Protein AF-A0A8H4VUF7-F1 (afdb_monomer_lite)

Organism: NCBI:txid84607

Secondary structure (DSSP, 8-state):
-HHHHHHHHHHHHHHHHHHHHHHHHHHHHHHHHHHHHH-GGGS--TT---THHHHHHHHHHHHHHHHHHHTTSPP----------------------------------------------------------PPP---------------------PPPHHHHHHHHHHHHHHHHHHHHHHHHHTT-HHHHHHHHHHHHHHHHHIIIIIIS--TTS---GGGHHHHHHHHHHHHHHHHHHHHHHHHH--PPPPPHHHHHHHHHHHHHHHHHSSSSTTTTT-S---

Sequence (286 aa):
MLSEEKHVFARRVALGSFLLDTFFQTLALLSDAESSRSSPSAIYVAYSPHPYAPLGLFVLGLSCQILWLLKFYPVPISGEQGDEEVGSMTLLSSSSGHEQSRTEEPTSQTTEELSNADVHEVSRAPQEVPMLSIPLQEEDNDLRASTTTQPTIFEVVLPEPAQSRYLPFYMLGSVFQASWSVMWMTRHYDYCSIVLYLNLATDLYVLFGILEGSKNQRYPQASLFTHLVVKIRIAVSVLCLWKTWGAVDIVPPPSPAESILNCLVFIILSLSSGLVMDKLGLISPG

Structure (mmCIF, N/CA/C/O backbone):
data_AF-A0A8H4VUF7-F1
#
_entry.id   AF-A0A8H4VUF7-F1
#
loop_
_atom_site.group_PDB
_atom_site.id
_atom_site.type_symbol
_atom_site.label_atom_id
_atom_site.label_alt_id
_atom_site.label_comp_id
_atom_site.label_asym_id
_atom_site.label_entity_id
_atom_site.label_seq_id
_atom_site.pdbx_PDB_ins_code
_atom_site.Cartn_x
_atom_site.Cartn_y
_atom_site.Cartn_z
_atom_site.occupancy
_atom_site.B_iso_or_equiv
_atom_site.auth_seq_id
_atom_site.auth_comp_id
_atom_site.auth_asym_id
_atom_site.auth_atom_id
_atom_site.pdbx_PDB_model_num
ATOM 1 N N . MET A 1 1 ? -15.893 -11.161 27.892 1.00 61.56 1 MET A N 1
ATOM 2 C CA . MET A 1 1 ? -14.762 -12.032 27.500 1.00 61.56 1 MET A CA 1
ATOM 3 C C . MET A 1 1 ? -14.615 -12.174 25.987 1.00 61.56 1 MET A C 1
ATOM 5 O O . MET A 1 1 ? -13.597 -11.747 25.472 1.00 61.56 1 MET A O 1
ATOM 9 N N . LEU A 1 2 ? -15.628 -12.633 25.242 1.00 74.69 2 LEU A N 1
ATOM 10 C CA . LEU A 1 2 ? -15.527 -12.879 23.784 1.00 74.69 2 LEU A CA 1
ATOM 11 C C . LEU A 1 2 ? -15.130 -11.662 22.909 1.00 74.69 2 LEU A C 1
ATOM 13 O O . LEU A 1 2 ? -14.670 -11.834 21.785 1.00 74.69 2 LEU A O 1
ATOM 17 N N . SER A 1 3 ? -15.306 -10.426 23.393 1.00 81.25 3 SER A N 1
ATOM 18 C CA . SER A 1 3 ? -14.869 -9.216 22.673 1.00 81.25 3 SER A CA 1
ATOM 19 C C . SER A 1 3 ? -13.360 -8.985 22.766 1.00 81.25 3 SER A C 1
ATOM 21 O O . SER A 1 3 ? -12.746 -8.524 21.810 1.00 81.25 3 SER A O 1
ATOM 23 N N . GLU A 1 4 ? -12.747 -9.313 23.902 1.00 84.06 4 GLU A N 1
ATOM 24 C CA . GLU A 1 4 ? -11.344 -8.997 24.180 1.00 84.06 4 GLU A CA 1
ATOM 25 C C . GLU A 1 4 ? -10.400 -9.848 23.323 1.00 84.06 4 GLU A C 1
ATOM 27 O O . GLU A 1 4 ? -9.502 -9.324 22.662 1.00 84.06 4 GLU A O 1
ATOM 32 N N . GLU A 1 5 ? -10.689 -11.148 23.224 1.00 89.31 5 GLU A N 1
ATOM 33 C CA . GLU A 1 5 ? -9.944 -12.081 22.374 1.00 89.31 5 GLU A CA 1
ATOM 34 C C . GLU A 1 5 ? -9.967 -11.659 20.900 1.00 89.31 5 GLU A C 1
ATOM 36 O O . GLU A 1 5 ? -8.937 -11.699 20.222 1.00 89.31 5 GLU A O 1
ATOM 41 N N . LYS A 1 6 ? -11.118 -11.172 20.410 1.00 88.88 6 LYS A N 1
ATOM 42 C CA . LYS A 1 6 ? -11.260 -10.676 19.032 1.00 88.88 6 LYS A CA 1
ATOM 43 C C . LYS A 1 6 ? -10.349 -9.480 18.761 1.00 88.88 6 LYS A C 1
ATOM 45 O O . LYS A 1 6 ? -9.747 -9.412 17.690 1.00 88.88 6 LYS A O 1
ATOM 50 N N . HIS A 1 7 ? -10.208 -8.559 19.715 1.00 86.31 7 HIS A N 1
ATOM 51 C CA . HIS A 1 7 ? -9.327 -7.398 19.561 1.00 86.31 7 HIS A CA 1
ATOM 52 C C . HIS A 1 7 ? -7.848 -7.790 19.563 1.00 86.31 7 HIS A C 1
ATOM 54 O O . HIS A 1 7 ? -7.082 -7.296 18.733 1.00 86.31 7 HIS A O 1
ATOM 60 N N . VAL A 1 8 ? -7.438 -8.702 20.447 1.00 88.94 8 VAL A N 1
ATOM 61 C CA . VAL A 1 8 ? -6.056 -9.207 20.481 1.00 88.94 8 VAL A CA 1
ATOM 62 C C . VAL A 1 8 ? -5.715 -9.939 19.185 1.00 88.94 8 VAL A C 1
ATOM 64 O O . VAL A 1 8 ? -4.648 -9.713 18.611 1.00 88.94 8 VAL A O 1
ATOM 67 N N . PHE A 1 9 ? -6.631 -10.769 18.685 1.00 91.69 9 PHE A N 1
ATOM 68 C CA . PHE A 1 9 ? -6.465 -11.452 17.408 1.00 91.69 9 PHE A CA 1
ATOM 69 C C . PHE A 1 9 ? -6.327 -10.455 16.252 1.00 91.69 9 PHE A C 1
ATOM 71 O O . PHE A 1 9 ? -5.351 -10.516 15.508 1.00 91.69 9 PHE A O 1
ATOM 78 N N . ALA A 1 10 ? -7.236 -9.481 16.156 1.00 91.06 10 ALA A N 1
ATOM 79 C CA . ALA A 1 10 ? -7.195 -8.436 15.136 1.00 91.06 10 ALA A CA 1
ATOM 80 C C . ALA A 1 10 ? -5.844 -7.700 15.105 1.00 91.06 10 ALA A C 1
ATOM 82 O O . ALA A 1 10 ? -5.264 -7.540 14.033 1.00 91.06 10 ALA A O 1
ATOM 83 N N . ARG A 1 11 ? -5.297 -7.328 16.272 1.00 92.00 11 ARG A N 1
ATOM 84 C CA . ARG A 1 11 ? -3.975 -6.683 16.394 1.00 92.00 11 ARG A CA 1
ATOM 85 C C . ARG A 1 11 ? -2.842 -7.561 15.872 1.00 92.00 11 ARG A C 1
ATOM 87 O O . ARG A 1 11 ? -2.003 -7.087 15.110 1.00 92.00 11 ARG A O 1
ATOM 94 N N . ARG A 1 12 ? -2.820 -8.838 16.269 1.00 93.88 12 ARG A N 1
ATOM 95 C CA . ARG A 1 12 ? -1.783 -9.793 15.847 1.00 93.88 12 ARG A CA 1
ATOM 96 C C . ARG A 1 12 ? -1.799 -10.000 14.342 1.00 93.88 12 ARG A C 1
ATOM 98 O O . ARG A 1 12 ? -0.741 -10.000 13.723 1.00 93.88 12 ARG A O 1
ATOM 105 N N . VAL A 1 13 ? -2.985 -10.140 13.758 1.00 94.19 13 VAL A N 1
ATOM 106 C CA . VAL A 1 13 ? -3.105 -10.338 12.314 1.00 94.19 13 VAL A CA 1
ATOM 107 C C . VAL A 1 13 ? -2.755 -9.057 11.552 1.00 94.19 13 VAL A C 1
ATOM 109 O O . VAL A 1 13 ? -2.029 -9.144 10.569 1.00 94.19 13 VAL A O 1
ATOM 112 N N . ALA A 1 14 ? -3.169 -7.878 12.033 1.00 93.62 14 ALA A N 1
ATOM 113 C CA . ALA A 1 14 ? -2.779 -6.590 11.447 1.00 93.62 14 ALA A CA 1
ATOM 114 C C . ALA A 1 14 ? -1.254 -6.404 11.424 1.00 93.62 14 ALA A C 1
ATOM 116 O O . ALA A 1 14 ? -0.675 -6.017 10.411 1.00 93.62 14 ALA A O 1
ATOM 117 N N . LEU A 1 15 ? -0.600 -6.706 12.551 1.00 95.38 15 LEU A N 1
ATOM 118 C CA . LEU A 1 15 ? 0.851 -6.636 12.672 1.00 95.38 15 LEU A CA 1
ATOM 119 C C . LEU A 1 15 ? 1.529 -7.672 11.769 1.00 95.38 15 LEU A C 1
ATOM 121 O O . LEU A 1 15 ? 2.494 -7.350 11.085 1.00 95.38 15 LEU A O 1
ATOM 125 N N . GLY A 1 16 ? 1.008 -8.900 11.726 1.00 96.06 16 GLY A N 1
ATOM 126 C CA . GLY A 1 16 ? 1.521 -9.958 10.860 1.00 96.06 16 GLY A CA 1
ATOM 127 C C . GLY A 1 16 ? 1.448 -9.591 9.377 1.00 96.06 16 GLY A C 1
ATOM 128 O O . GLY A 1 16 ? 2.442 -9.742 8.669 1.00 96.06 16 GLY A O 1
ATOM 129 N N . SER A 1 17 ? 0.315 -9.054 8.911 1.00 95.12 17 SER A N 1
ATOM 130 C CA . SER A 1 17 ? 0.163 -8.621 7.518 1.00 95.12 17 SER A CA 1
ATOM 131 C C . SER A 1 17 ? 1.069 -7.437 7.186 1.00 95.12 17 SER A C 1
ATOM 133 O O . SER A 1 17 ? 1.665 -7.418 6.113 1.00 95.12 17 SER A O 1
ATOM 135 N N . PHE A 1 18 ? 1.229 -6.491 8.116 1.00 95.75 18 PHE A N 1
ATOM 136 C CA . PHE A 1 18 ? 2.159 -5.369 7.977 1.00 95.75 18 PHE A CA 1
ATOM 137 C C . PHE A 1 18 ? 3.615 -5.831 7.840 1.00 95.75 18 PHE A C 1
ATOM 139 O O . PHE A 1 18 ? 4.325 -5.375 6.944 1.00 95.75 18 PHE A O 1
ATOM 146 N N . LEU A 1 19 ? 4.065 -6.744 8.707 1.00 97.00 19 LEU A N 1
ATOM 147 C CA . LEU A 1 19 ? 5.432 -7.266 8.675 1.00 97.00 19 LEU A CA 1
ATOM 148 C C . LEU A 1 19 ? 5.702 -8.056 7.395 1.00 97.00 19 LEU A C 1
ATOM 150 O O . LEU A 1 19 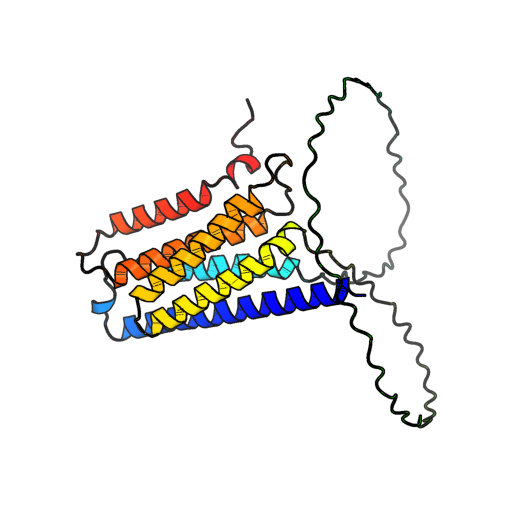? 6.750 -7.875 6.781 1.00 97.00 19 LEU A O 1
ATOM 154 N N . LEU A 1 20 ? 4.752 -8.898 6.982 1.00 96.00 20 LEU A N 1
ATOM 155 C CA . LEU A 1 20 ? 4.848 -9.680 5.752 1.00 96.00 20 LEU A CA 1
ATOM 156 C C . LEU A 1 20 ? 4.976 -8.768 4.525 1.00 96.00 20 LEU A C 1
ATOM 158 O O . LEU A 1 20 ? 5.894 -8.934 3.726 1.00 96.00 20 LEU A O 1
ATOM 162 N N . ASP A 1 21 ? 4.103 -7.771 4.417 1.00 94.38 21 ASP A N 1
ATOM 163 C CA . ASP A 1 21 ? 4.115 -6.788 3.333 1.00 94.38 21 ASP A CA 1
ATOM 164 C C . ASP A 1 21 ? 5.424 -5.983 3.302 1.00 94.38 21 ASP A C 1
ATOM 166 O O . ASP A 1 21 ? 6.114 -5.930 2.284 1.00 94.38 21 ASP A O 1
ATOM 170 N N . THR A 1 22 ? 5.830 -5.441 4.454 1.00 95.69 22 THR A N 1
ATOM 171 C CA . THR A 1 22 ? 7.078 -4.676 4.607 1.00 95.69 22 THR A CA 1
ATOM 172 C C . THR A 1 22 ? 8.295 -5.502 4.199 1.00 95.69 22 THR A C 1
ATOM 174 O O . THR A 1 22 ? 9.176 -5.003 3.496 1.00 95.69 22 THR A O 1
ATOM 177 N N . PHE A 1 23 ? 8.349 -6.767 4.618 1.00 97.62 23 PHE A N 1
ATOM 178 C CA . PHE A 1 23 ? 9.448 -7.671 4.299 1.00 97.62 23 PHE A CA 1
ATOM 179 C C . PHE A 1 23 ? 9.566 -7.898 2.789 1.00 97.62 23 PHE A C 1
ATOM 181 O O . PHE A 1 23 ? 10.633 -7.670 2.219 1.00 97.62 23 PHE A O 1
ATOM 188 N N . PHE A 1 24 ? 8.473 -8.271 2.119 1.00 97.19 24 PHE A N 1
ATOM 189 C CA . PHE A 1 24 ? 8.495 -8.535 0.679 1.00 97.19 24 PHE A CA 1
ATOM 190 C C . PHE A 1 24 ? 8.737 -7.276 -0.159 1.00 97.19 24 PHE A C 1
ATOM 192 O O . PHE A 1 24 ? 9.506 -7.335 -1.119 1.00 97.19 24 PHE A O 1
ATOM 199 N N . GLN A 1 25 ? 8.171 -6.129 0.224 1.00 94.31 25 GLN A N 1
ATOM 200 C CA . GLN A 1 25 ? 8.467 -4.860 -0.444 1.00 94.31 25 GLN A CA 1
ATOM 201 C C . GLN A 1 25 ? 9.939 -4.462 -0.287 1.00 94.31 25 GLN A C 1
ATOM 203 O O . GLN A 1 25 ? 10.563 -4.024 -1.252 1.00 94.31 25 GLN A O 1
ATOM 208 N N . THR A 1 26 ? 10.527 -4.672 0.896 1.00 96.06 26 THR A N 1
ATOM 209 C CA . THR A 1 26 ? 11.958 -4.418 1.127 1.00 96.06 26 THR A CA 1
ATOM 210 C C . THR A 1 26 ? 12.827 -5.326 0.257 1.00 96.06 26 THR A C 1
ATOM 21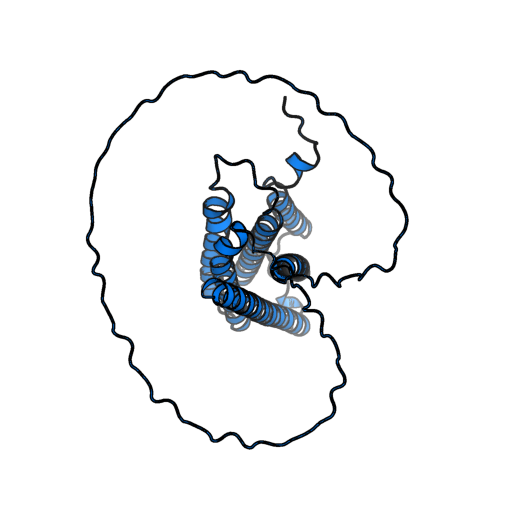2 O O . THR A 1 26 ? 13.787 -4.850 -0.348 1.00 96.06 26 THR A O 1
ATOM 215 N N . LEU A 1 27 ? 12.478 -6.613 0.139 1.00 96.19 27 LEU A N 1
ATOM 216 C CA . LEU A 1 27 ? 13.182 -7.547 -0.744 1.00 96.19 27 LEU A CA 1
ATOM 217 C C . LEU A 1 27 ? 13.087 -7.138 -2.218 1.00 96.19 27 LEU A C 1
ATOM 219 O O . LEU A 1 27 ? 14.099 -7.164 -2.916 1.00 96.19 27 LEU A O 1
ATOM 223 N N . ALA A 1 28 ? 11.910 -6.712 -2.682 1.00 93.56 28 ALA A N 1
ATOM 224 C CA . ALA A 1 28 ? 11.737 -6.231 -4.050 1.00 93.56 28 ALA A CA 1
ATOM 225 C C . ALA A 1 28 ? 12.592 -4.981 -4.327 1.00 93.56 28 ALA A C 1
ATOM 227 O O . ALA A 1 28 ? 13.278 -4.920 -5.346 1.00 93.56 28 ALA A O 1
ATOM 228 N N . LEU A 1 29 ? 12.624 -4.019 -3.396 1.00 92.69 29 LEU A N 1
ATOM 229 C CA . LEU A 1 29 ? 13.467 -2.822 -3.505 1.00 92.69 29 LEU A CA 1
ATOM 230 C C . LEU A 1 29 ? 14.966 -3.160 -3.505 1.00 92.69 29 LEU A C 1
ATOM 232 O O . LEU A 1 29 ? 15.735 -2.557 -4.254 1.00 92.69 29 LEU A O 1
ATOM 236 N N . LEU A 1 30 ? 15.389 -4.127 -2.688 1.00 94.19 30 LEU A N 1
ATOM 237 C CA . LEU A 1 30 ? 16.783 -4.566 -2.644 1.00 94.19 30 LEU A CA 1
ATOM 238 C C . LEU A 1 30 ? 17.186 -5.285 -3.940 1.00 94.19 30 LEU A C 1
ATOM 240 O O . LEU A 1 30 ? 18.246 -4.997 -4.494 1.00 94.19 30 LEU A O 1
ATOM 244 N N . SER A 1 31 ? 16.315 -6.150 -4.465 1.00 92.75 31 SER A N 1
ATOM 245 C CA . SER A 1 31 ? 16.517 -6.841 -5.744 1.00 92.75 31 SER A CA 1
ATOM 246 C C . SER A 1 31 ? 16.645 -5.860 -6.918 1.00 92.75 31 SER A C 1
ATOM 248 O O . SER A 1 31 ? 17.504 -6.029 -7.791 1.00 92.75 31 SER A O 1
ATOM 250 N N . ASP A 1 32 ? 15.857 -4.782 -6.910 1.00 90.19 32 ASP A N 1
ATOM 251 C CA . ASP A 1 32 ? 15.964 -3.698 -7.891 1.00 90.19 32 ASP A CA 1
ATOM 252 C C . ASP A 1 32 ? 17.301 -2.947 -7.783 1.00 90.19 32 ASP A C 1
ATOM 254 O O . ASP A 1 32 ? 17.927 -2.625 -8.801 1.00 90.19 32 ASP A O 1
ATOM 258 N N . ALA A 1 33 ? 17.773 -2.688 -6.560 1.00 89.75 33 ALA A N 1
ATOM 259 C CA . ALA A 1 33 ? 19.056 -2.030 -6.318 1.00 89.75 33 ALA A CA 1
ATOM 260 C C . ALA A 1 33 ? 20.245 -2.889 -6.788 1.00 89.75 33 ALA A C 1
ATOM 262 O O . ALA A 1 33 ? 21.183 -2.374 -7.403 1.00 89.75 33 ALA A O 1
ATOM 263 N N . GLU A 1 34 ? 20.197 -4.202 -6.557 1.00 90.44 34 GLU A N 1
ATOM 264 C CA . GLU A 1 34 ? 21.211 -5.146 -7.042 1.00 90.44 34 GLU A CA 1
ATOM 265 C C . GLU A 1 34 ? 21.219 -5.241 -8.570 1.00 90.44 34 GLU A C 1
ATOM 267 O O . GLU A 1 34 ? 22.279 -5.141 -9.199 1.00 90.44 34 GLU A O 1
ATOM 272 N N . SER A 1 35 ? 20.035 -5.351 -9.178 1.00 86.44 35 SER A N 1
ATOM 273 C CA . SER A 1 35 ? 19.881 -5.385 -10.636 1.00 86.44 35 SER A CA 1
ATOM 274 C C . SER A 1 35 ? 20.478 -4.132 -11.277 1.00 86.44 35 SER A C 1
ATOM 276 O O . SER A 1 35 ? 21.260 -4.230 -12.227 1.00 86.44 35 SER A O 1
ATOM 278 N N . SER A 1 36 ? 20.218 -2.969 -10.676 1.00 83.06 36 SER A N 1
ATOM 279 C CA . SER A 1 36 ? 20.756 -1.676 -11.106 1.00 83.06 36 SER A CA 1
ATOM 280 C C . SER A 1 36 ? 22.288 -1.616 -11.058 1.00 83.06 36 SER A C 1
ATOM 282 O O . SER A 1 36 ? 22.931 -1.035 -11.932 1.00 83.06 36 SER A O 1
ATOM 284 N N . ARG A 1 37 ? 22.908 -2.253 -10.061 1.00 85.69 37 ARG A N 1
ATOM 285 C CA . ARG A 1 37 ? 24.371 -2.296 -9.939 1.00 85.69 37 ARG A CA 1
ATOM 286 C C . ARG A 1 37 ? 25.021 -3.180 -11.005 1.00 85.69 37 ARG A C 1
ATOM 288 O O . ARG A 1 37 ? 26.127 -2.881 -11.446 1.00 85.69 37 ARG A O 1
ATOM 295 N N . SER A 1 38 ? 24.353 -4.265 -11.392 1.00 88.00 38 SER A N 1
ATOM 296 C CA . SER A 1 38 ? 24.884 -5.249 -12.345 1.00 88.00 38 SER A CA 1
ATOM 297 C C . SER A 1 38 ? 24.773 -4.818 -13.812 1.00 88.00 38 SER A C 1
ATOM 299 O O . SER A 1 38 ? 25.630 -5.173 -14.620 1.00 88.00 38 SER A O 1
ATOM 301 N N . SER A 1 39 ? 23.749 -4.037 -14.167 1.00 79.25 39 SER A N 1
ATOM 302 C CA . SER A 1 39 ? 23.532 -3.571 -15.537 1.00 79.25 39 SER A CA 1
ATOM 303 C C . SER A 1 39 ? 22.965 -2.148 -15.544 1.00 79.25 39 SER A C 1
ATOM 305 O O . SER A 1 39 ? 21.747 -1.962 -15.534 1.00 79.25 39 SER A O 1
ATOM 307 N N . PRO A 1 40 ? 23.832 -1.120 -15.611 1.00 70.06 40 PRO A N 1
ATOM 308 C CA . PRO A 1 40 ? 23.397 0.277 -15.644 1.00 70.06 40 PRO A CA 1
ATOM 309 C C . PRO A 1 40 ? 22.482 0.603 -16.835 1.00 70.06 40 PRO A C 1
ATOM 311 O O . PRO A 1 40 ? 21.657 1.510 -16.757 1.00 70.06 40 PRO A O 1
ATOM 314 N N . SER A 1 41 ? 22.599 -0.152 -17.933 1.00 65.44 41 SER A N 1
ATOM 315 C CA . SER A 1 41 ? 21.774 0.004 -19.134 1.00 65.44 41 SER A CA 1
ATOM 316 C C . SER A 1 41 ? 20.390 -0.641 -19.029 1.00 65.44 41 SER A C 1
ATOM 318 O O . SER A 1 41 ? 19.525 -0.315 -19.831 1.00 65.44 41 SER A O 1
ATOM 320 N N . ALA A 1 42 ? 20.156 -1.536 -18.062 1.00 61.28 42 ALA A N 1
ATOM 321 C CA . ALA A 1 42 ? 18.853 -2.179 -17.858 1.00 61.28 42 ALA A CA 1
ATOM 322 C C . ALA A 1 42 ? 17.858 -1.299 -17.075 1.00 61.28 42 ALA A C 1
ATOM 324 O O . ALA A 1 42 ? 16.689 -1.650 -16.951 1.00 61.28 42 ALA A O 1
ATOM 325 N N . ILE A 1 43 ? 18.317 -0.164 -16.536 1.00 54.62 43 ILE A N 1
ATOM 326 C CA . ILE A 1 43 ? 17.544 0.685 -15.615 1.00 54.62 43 ILE A CA 1
ATOM 327 C C . ILE A 1 43 ? 16.616 1.657 -16.353 1.00 54.62 43 ILE A C 1
ATOM 329 O O . ILE A 1 43 ? 15.598 2.069 -15.806 1.00 54.62 43 ILE A O 1
ATOM 333 N N . TYR A 1 44 ? 16.923 2.018 -17.598 1.00 54.03 44 TYR A N 1
ATOM 334 C CA . TYR A 1 44 ? 16.129 2.999 -18.336 1.00 54.03 44 TYR A CA 1
ATOM 335 C C . TYR A 1 44 ? 15.080 2.317 -19.199 1.00 54.03 44 TYR A C 1
ATOM 337 O O . TYR A 1 44 ? 15.157 2.343 -20.427 1.00 54.03 44 TYR A O 1
ATOM 345 N N . VAL A 1 45 ? 14.080 1.724 -18.544 1.00 59.62 45 VAL A N 1
ATOM 346 C CA . VAL A 1 45 ? 12.821 1.478 -19.237 1.00 59.62 45 VAL A CA 1
ATOM 347 C C . VAL A 1 45 ? 11.997 2.741 -19.178 1.00 59.62 45 VAL A C 1
ATOM 349 O O . VAL A 1 45 ? 11.793 3.337 -18.117 1.00 59.62 45 VAL A O 1
ATOM 352 N N . ALA A 1 46 ? 11.582 3.146 -20.363 1.00 58.34 46 ALA A N 1
ATOM 353 C CA . ALA A 1 46 ? 11.043 4.437 -20.681 1.00 58.34 46 ALA A CA 1
ATOM 354 C C . ALA A 1 46 ? 10.113 5.019 -19.624 1.00 58.34 46 ALA A C 1
ATOM 356 O O . ALA A 1 46 ? 10.397 6.034 -18.999 1.00 58.34 46 ALA A O 1
ATOM 357 N N . TYR A 1 47 ? 9.028 4.330 -19.341 1.00 65.38 47 TYR A N 1
ATOM 358 C CA . TYR A 1 47 ? 7.980 4.891 -18.509 1.00 65.38 47 TYR A CA 1
ATOM 359 C C . TYR A 1 47 ? 8.137 4.552 -17.028 1.00 65.38 47 TYR A C 1
ATOM 361 O O . TYR A 1 47 ? 7.192 4.732 -16.272 1.00 65.38 47 TYR A O 1
ATOM 369 N N . SER A 1 48 ? 9.297 4.064 -16.576 1.00 69.38 48 SER A N 1
ATOM 370 C CA . SER A 1 48 ? 9.451 3.757 -15.156 1.00 69.38 48 SER A CA 1
ATOM 371 C C . SER A 1 48 ? 9.467 5.046 -14.314 1.00 69.38 48 SER A C 1
ATOM 373 O O . SER A 1 48 ? 10.091 6.042 -14.698 1.00 69.38 48 SER A O 1
ATOM 375 N N . PRO A 1 49 ? 8.758 5.072 -13.170 1.00 74.62 49 PRO A N 1
ATOM 376 C CA . PRO A 1 49 ? 8.847 6.197 -12.251 1.00 74.62 49 PRO A CA 1
ATOM 377 C C . PRO A 1 49 ? 10.298 6.380 -11.799 1.00 74.62 49 PRO A C 1
ATOM 379 O O . PRO A 1 49 ? 11.066 5.417 -11.768 1.00 74.62 49 PRO A O 1
ATOM 382 N N . HIS A 1 50 ? 10.661 7.608 -11.412 1.00 81.62 50 HIS A N 1
ATOM 383 C CA . HIS A 1 50 ? 12.001 7.915 -10.904 1.00 81.62 50 HIS A CA 1
ATOM 384 C C . HIS A 1 50 ? 12.460 6.833 -9.905 1.00 81.62 50 HIS A C 1
ATOM 386 O O . HIS A 1 50 ? 11.662 6.463 -9.040 1.00 81.62 50 HIS A O 1
ATOM 392 N N . PRO A 1 51 ? 13.714 6.341 -9.948 1.00 80.31 51 PRO A N 1
ATOM 393 C CA . PRO A 1 51 ? 14.145 5.186 -9.146 1.00 80.31 51 PRO A CA 1
ATOM 394 C C . PRO A 1 51 ? 13.916 5.355 -7.635 1.00 80.31 51 PRO A C 1
ATOM 396 O O . PRO A 1 51 ? 13.699 4.381 -6.921 1.00 80.31 51 PRO A O 1
ATOM 399 N N . TYR A 1 52 ? 13.909 6.597 -7.145 1.00 85.81 52 TYR A N 1
ATOM 400 C CA . TYR A 1 52 ? 13.629 6.916 -5.739 1.00 85.81 52 TYR A CA 1
ATOM 401 C C . TYR A 1 52 ? 12.146 7.130 -5.403 1.00 85.81 52 TYR A C 1
ATOM 403 O O . TYR A 1 52 ? 11.809 7.181 -4.224 1.00 85.81 52 TYR A O 1
ATOM 411 N N . ALA A 1 53 ? 11.252 7.260 -6.386 1.00 86.88 53 ALA A N 1
ATOM 412 C CA . ALA A 1 53 ? 9.829 7.472 -6.125 1.00 86.88 53 ALA A CA 1
ATOM 413 C C . ALA A 1 53 ? 9.181 6.273 -5.400 1.00 86.88 53 ALA A C 1
ATOM 415 O O . ALA A 1 53 ? 8.519 6.512 -4.387 1.00 86.88 53 ALA A O 1
ATOM 416 N N . PRO A 1 54 ? 9.419 5.002 -5.802 1.00 88.12 54 PRO A N 1
ATOM 417 C CA . PRO A 1 54 ? 8.928 3.848 -5.047 1.00 88.12 54 PRO A CA 1
ATOM 418 C C . PRO A 1 54 ? 9.462 3.808 -3.615 1.00 88.12 54 PRO A C 1
ATOM 420 O O . PRO A 1 54 ? 8.699 3.562 -2.688 1.00 88.12 54 PRO A O 1
ATOM 423 N N . LEU A 1 55 ? 10.748 4.120 -3.419 1.00 90.44 55 LEU A N 1
ATOM 424 C CA . LEU A 1 55 ? 11.361 4.161 -2.091 1.00 90.44 55 LEU A CA 1
ATOM 425 C C . LEU A 1 55 ? 10.734 5.249 -1.206 1.00 90.44 55 LEU A C 1
ATOM 427 O O . LEU A 1 55 ? 10.406 4.993 -0.050 1.00 90.44 55 LEU A O 1
ATOM 431 N N . GLY A 1 56 ? 10.540 6.455 -1.743 1.00 90.00 56 GLY A N 1
ATOM 432 C CA . GLY A 1 56 ? 9.932 7.564 -1.010 1.00 90.00 56 GLY A CA 1
ATOM 433 C C . GLY A 1 56 ? 8.491 7.267 -0.596 1.00 90.00 56 GLY A C 1
ATOM 434 O O . GLY A 1 56 ? 8.132 7.457 0.567 1.00 90.00 56 GLY A O 1
ATOM 435 N N . LEU A 1 57 ? 7.678 6.742 -1.519 1.00 88.75 57 LEU A N 1
ATOM 436 C CA . LEU A 1 57 ? 6.301 6.347 -1.217 1.00 88.75 57 LEU A CA 1
ATOM 437 C C . LEU A 1 57 ? 6.232 5.150 -0.264 1.00 88.75 57 LEU A C 1
ATOM 439 O O . LEU A 1 57 ? 5.355 5.131 0.596 1.00 88.75 57 LEU A O 1
ATOM 443 N N . PHE A 1 58 ? 7.173 4.207 -0.348 1.00 91.31 58 PHE A N 1
ATOM 444 C CA . PHE A 1 58 ? 7.300 3.114 0.613 1.00 91.31 58 PHE A CA 1
ATOM 445 C C . PHE A 1 58 ? 7.565 3.634 2.030 1.00 91.31 58 PHE A C 1
ATOM 447 O O . PHE A 1 58 ? 6.829 3.286 2.947 1.00 91.31 58 PHE A O 1
ATOM 454 N N . VAL A 1 59 ? 8.549 4.520 2.221 1.00 94.19 59 VAL A N 1
ATOM 455 C CA . VAL A 1 59 ? 8.878 5.081 3.547 1.00 94.19 59 VAL A CA 1
ATOM 456 C C . VAL A 1 59 ? 7.724 5.916 4.109 1.00 94.19 59 VAL A C 1
ATOM 458 O O . VAL A 1 59 ? 7.391 5.805 5.294 1.00 94.19 59 VAL A O 1
ATOM 461 N N . LEU A 1 60 ? 7.085 6.732 3.266 1.00 91.88 60 LEU A N 1
ATOM 462 C CA . LEU A 1 60 ? 5.921 7.527 3.659 1.00 91.88 60 LEU A CA 1
ATOM 463 C C . LEU A 1 60 ? 4.740 6.625 4.042 1.00 91.88 60 LEU A C 1
ATOM 465 O O . LEU A 1 60 ? 4.134 6.811 5.097 1.00 91.88 60 LEU A O 1
ATOM 469 N N . GLY A 1 61 ? 4.451 5.617 3.217 1.00 91.38 61 GLY A N 1
ATOM 470 C CA . GLY A 1 61 ? 3.410 4.625 3.465 1.00 91.38 61 GLY A CA 1
ATOM 471 C C . GLY A 1 61 ? 3.655 3.842 4.746 1.00 91.38 61 GLY A C 1
ATOM 472 O O . GLY A 1 61 ? 2.753 3.759 5.576 1.00 91.38 61 GLY A O 1
ATOM 473 N N . LEU A 1 62 ? 4.879 3.358 4.956 1.00 93.94 62 LEU A N 1
ATOM 474 C CA . LEU A 1 62 ? 5.301 2.664 6.170 1.00 93.94 62 LEU A CA 1
ATOM 475 C C . LEU A 1 62 ? 5.075 3.536 7.410 1.00 93.94 62 LEU A C 1
ATOM 477 O O . LEU A 1 62 ? 4.475 3.085 8.381 1.00 93.94 62 LEU A O 1
ATOM 481 N N . SER A 1 63 ? 5.485 4.805 7.362 1.00 95.00 63 SER A N 1
ATOM 482 C CA . SER A 1 63 ? 5.310 5.743 8.478 1.00 95.00 63 SER A CA 1
ATOM 483 C C . SER A 1 63 ? 3.830 5.958 8.807 1.00 95.00 63 SER A C 1
ATOM 485 O O . SER A 1 63 ? 3.428 5.854 9.966 1.00 95.00 63 SER A O 1
ATOM 487 N N . CYS A 1 64 ? 2.988 6.189 7.795 1.00 93.12 64 CYS A N 1
ATOM 488 C CA . CYS A 1 64 ? 1.546 6.342 7.990 1.00 93.12 64 CYS A CA 1
ATOM 489 C C . CYS A 1 64 ? 0.883 5.057 8.504 1.00 93.12 64 CYS A C 1
ATOM 491 O O . CYS A 1 64 ? 0.006 5.131 9.364 1.00 93.12 64 CYS A O 1
ATOM 493 N N . GLN A 1 65 ? 1.304 3.889 8.018 1.00 94.44 65 GLN A N 1
ATOM 494 C CA . GLN A 1 65 ? 0.803 2.595 8.478 1.00 94.44 65 GLN A CA 1
ATOM 495 C C . GLN A 1 65 ? 1.207 2.308 9.926 1.00 94.44 65 GLN A C 1
ATOM 497 O O . GLN A 1 65 ? 0.360 1.872 10.699 1.00 94.44 65 GLN A O 1
ATOM 502 N N . ILE A 1 66 ? 2.447 2.611 10.323 1.00 94.81 66 ILE A N 1
ATOM 503 C CA . ILE A 1 66 ? 2.902 2.494 11.715 1.00 94.81 66 ILE A CA 1
ATOM 504 C C . ILE A 1 66 ? 2.069 3.408 12.613 1.00 94.81 66 ILE A C 1
ATOM 506 O O . ILE A 1 66 ? 1.520 2.939 13.604 1.00 94.81 66 ILE A O 1
ATOM 510 N N . LEU A 1 67 ? 1.901 4.685 12.253 1.00 93.19 67 LEU A N 1
ATOM 511 C CA . LEU A 1 67 ? 1.076 5.625 13.025 1.00 93.19 67 LEU A CA 1
ATOM 512 C C . LEU A 1 67 ? -0.382 5.156 13.140 1.00 93.19 67 LEU A C 1
ATOM 514 O O . LEU A 1 67 ? -1.005 5.291 14.193 1.00 93.19 67 LEU A O 1
ATOM 518 N N . TRP A 1 68 ? -0.925 4.569 12.073 1.00 93.69 68 TRP A N 1
ATOM 519 C CA . TRP A 1 68 ? -2.266 3.995 12.074 1.00 93.69 68 TRP A CA 1
ATOM 520 C C . TRP A 1 68 ? -2.368 2.727 12.938 1.00 93.69 68 TRP A C 1
ATOM 522 O O . TRP A 1 68 ? -3.352 2.570 13.659 1.00 93.69 68 TRP A O 1
ATOM 532 N N . LEU A 1 69 ? -1.353 1.856 12.926 1.00 92.38 69 LEU A N 1
ATOM 533 C CA . LEU A 1 69 ? -1.285 0.647 13.754 1.00 92.38 69 LEU A CA 1
ATOM 534 C C . LEU A 1 69 ? -1.070 0.965 15.234 1.00 92.38 69 LEU A C 1
ATOM 536 O O . LEU A 1 69 ? -1.6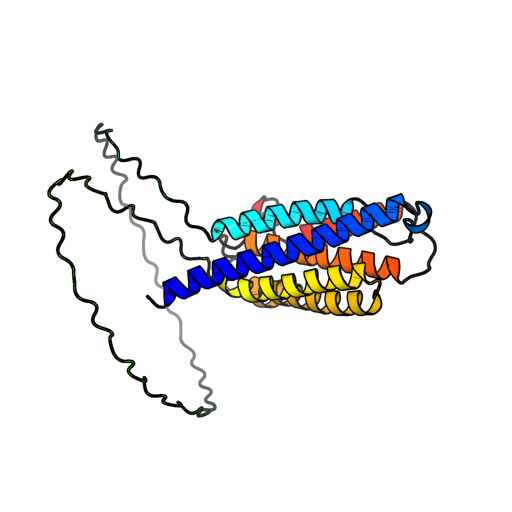58 0.302 16.083 1.00 92.38 69 LEU A O 1
ATOM 540 N N . LEU A 1 70 ? -0.276 1.989 15.558 1.00 91.19 70 LEU A N 1
ATOM 541 C CA . LEU A 1 70 ? -0.038 2.422 16.937 1.00 91.19 70 LEU A CA 1
ATOM 542 C C . LEU A 1 70 ? -1.341 2.815 17.639 1.00 91.19 70 LEU A C 1
ATOM 544 O O . LEU A 1 70 ? -1.496 2.523 18.820 1.00 91.19 70 LEU A O 1
ATOM 548 N N . LYS A 1 71 ? -2.326 3.354 16.908 1.00 86.94 71 LYS A N 1
ATOM 549 C CA . LYS A 1 71 ? -3.669 3.622 17.449 1.00 86.94 71 LYS A CA 1
ATOM 550 C C . LYS A 1 71 ? -4.414 2.377 17.943 1.00 86.94 71 LYS A C 1
ATOM 552 O O . LYS A 1 71 ? -5.349 2.521 18.723 1.00 86.94 71 LYS A O 1
ATOM 557 N N . PHE A 1 72 ? -4.037 1.169 17.518 1.00 84.06 72 PHE A N 1
ATOM 558 C CA . PHE A 1 72 ? -4.647 -0.053 18.046 1.00 84.06 72 PHE A CA 1
ATOM 559 C C . PHE A 1 72 ? -4.138 -0.423 19.436 1.00 84.06 72 PHE A C 1
ATOM 561 O O . PHE A 1 72 ? -4.802 -1.214 20.109 1.00 84.06 72 PHE A O 1
ATOM 568 N N . TYR A 1 73 ? -2.979 0.085 19.855 1.00 86.06 73 TYR A N 1
ATOM 569 C CA . TYR A 1 73 ? -2.363 -0.277 21.123 1.00 86.06 73 TYR A CA 1
ATOM 570 C C . TYR A 1 73 ? -2.733 0.764 22.186 1.00 86.06 73 TYR A C 1
ATOM 572 O O . TYR A 1 73 ? -2.480 1.951 21.979 1.00 86.06 73 TYR A O 1
ATOM 580 N N . PRO A 1 74 ? -3.352 0.353 23.308 1.00 75.44 74 PRO A N 1
ATOM 581 C CA . PRO A 1 74 ? -3.632 1.274 24.398 1.00 75.44 74 PRO A CA 1
ATOM 582 C C . PRO A 1 74 ? -2.300 1.782 24.952 1.00 75.44 74 PRO A C 1
ATOM 584 O O . PRO A 1 74 ? -1.394 0.992 25.227 1.00 75.44 74 PRO A O 1
ATOM 587 N N . VAL A 1 75 ? -2.177 3.099 25.091 1.00 77.94 75 VAL A N 1
ATOM 588 C CA . VAL A 1 75 ? -1.044 3.694 25.798 1.00 77.94 75 VAL A CA 1
ATOM 589 C C . VAL A 1 75 ? -1.295 3.452 27.285 1.00 77.94 75 VAL A C 1
ATOM 591 O O . VAL A 1 75 ? -2.363 3.833 27.766 1.00 77.94 75 VAL A O 1
ATOM 594 N N . PRO A 1 76 ? -0.377 2.801 28.022 1.00 74.06 76 PRO A N 1
ATOM 595 C CA . PRO A 1 76 ? -0.503 2.725 29.466 1.00 74.06 76 PRO A CA 1
ATOM 596 C C . PRO A 1 76 ? -0.490 4.155 29.996 1.00 74.06 76 PRO A C 1
ATOM 598 O O . PRO A 1 76 ? 0.505 4.865 29.851 1.00 74.06 76 PRO A O 1
ATOM 601 N N . ILE A 1 77 ? -1.608 4.594 30.571 1.00 74.94 77 ILE A N 1
ATOM 602 C CA . ILE A 1 77 ? -1.619 5.805 31.379 1.00 74.94 77 ILE A CA 1
ATOM 603 C C . ILE A 1 77 ? -0.799 5.425 32.603 1.00 74.94 77 ILE A C 1
ATOM 605 O O . ILE A 1 77 ? -1.283 4.718 33.486 1.00 74.94 77 ILE A O 1
ATOM 609 N N . SER A 1 78 ? 0.484 5.790 32.601 1.00 76.19 78 SER A N 1
ATOM 610 C CA . SER A 1 78 ? 1.283 5.758 33.816 1.00 76.19 78 SER A CA 1
ATOM 611 C C . SER A 1 78 ? 0.497 6.579 34.818 1.00 76.19 78 SER A C 1
ATOM 613 O O . SER A 1 78 ? 0.337 7.781 34.623 1.00 76.19 78 SER A O 1
ATOM 615 N N . GLY A 1 79 ? -0.083 5.915 35.814 1.00 64.88 79 GLY A N 1
ATOM 616 C CA . GLY A 1 79 ? -0.712 6.606 36.918 1.00 64.88 79 GLY A CA 1
ATOM 617 C C . GLY A 1 79 ? 0.368 7.453 37.563 1.00 64.88 79 GLY A C 1
ATOM 618 O O . GLY A 1 79 ? 1.158 6.938 38.350 1.00 64.88 79 GLY A O 1
ATOM 619 N N . GLU A 1 80 ? 0.438 8.732 37.196 1.00 62.88 80 GLU A N 1
ATOM 620 C CA . GLU A 1 80 ? 0.977 9.762 38.066 1.00 62.88 80 GLU A CA 1
ATOM 621 C C . GLU A 1 80 ? 0.057 9.759 39.279 1.00 62.88 80 GLU A C 1
ATOM 623 O O . GLU A 1 80 ? -0.989 10.402 39.342 1.00 62.88 80 GLU A O 1
ATOM 628 N N . GLN A 1 81 ? 0.411 8.868 40.195 1.00 55.56 81 GLN A N 1
ATOM 629 C CA . GLN A 1 81 ? -0.089 8.806 41.539 1.00 55.56 81 GLN A CA 1
ATOM 630 C C . GLN A 1 81 ? 0.336 10.123 42.172 1.00 55.56 81 GLN A C 1
ATOM 632 O O . GLN A 1 81 ? 1.495 10.312 42.532 1.00 55.56 81 GLN A O 1
ATOM 637 N N . GLY A 1 82 ? -0.596 11.072 42.153 1.00 59.16 82 GLY A N 1
ATOM 638 C CA . GLY A 1 82 ? -0.398 12.387 42.716 1.00 59.16 82 GLY A CA 1
ATOM 639 C C . GLY A 1 82 ? -0.109 12.283 44.204 1.00 59.16 82 GLY A C 1
ATOM 640 O O . GLY A 1 82 ? -0.948 11.802 44.959 1.00 59.16 82 GLY A O 1
ATOM 641 N N . ASP A 1 83 ? 1.037 12.827 44.586 1.00 57.59 83 ASP A N 1
ATOM 642 C CA . ASP A 1 83 ? 1.226 13.489 45.869 1.00 57.59 83 ASP A CA 1
ATOM 643 C C . ASP A 1 83 ? 1.329 15.005 45.601 1.00 57.59 83 ASP A C 1
ATOM 645 O O . ASP A 1 83 ? 2.326 15.640 45.919 1.00 57.59 83 ASP A O 1
ATOM 649 N N . GLU A 1 84 ? 0.316 15.608 44.970 1.00 57.88 84 GLU A N 1
ATOM 650 C CA . GLU A 1 84 ? 0.117 17.065 45.034 1.00 57.88 84 GLU A CA 1
ATOM 651 C C . GLU A 1 84 ? -1.301 17.373 45.512 1.00 57.88 84 GLU A C 1
ATOM 653 O O . GLU A 1 84 ? -2.223 17.739 44.783 1.00 57.88 84 GLU A O 1
ATOM 658 N N . GLU A 1 85 ? -1.449 17.208 46.820 1.00 59.94 85 GLU A N 1
ATOM 659 C CA . GLU A 1 85 ? -2.445 17.867 47.645 1.00 59.94 85 GLU A CA 1
ATOM 660 C C . GLU A 1 85 ? -2.161 19.385 47.662 1.00 59.94 85 GLU A C 1
ATOM 662 O O . GLU A 1 85 ? -1.542 19.894 48.589 1.00 59.94 85 GLU A O 1
ATOM 667 N N . VAL A 1 86 ? -2.588 20.150 46.648 1.00 51.69 86 VAL A N 1
ATOM 668 C CA . VAL A 1 86 ? -2.650 21.622 46.762 1.00 51.69 86 VAL A CA 1
ATOM 669 C C . VAL A 1 86 ? -3.933 22.173 46.142 1.00 51.69 86 VAL A C 1
ATOM 671 O O . VAL A 1 86 ? -4.019 22.489 44.962 1.00 51.69 86 VAL A O 1
ATOM 674 N N . GLY A 1 87 ? -4.926 22.360 47.011 1.00 53.88 87 GLY A N 1
ATOM 675 C CA . GLY A 1 87 ? -5.648 23.631 47.082 1.00 53.88 87 GLY A CA 1
ATOM 676 C C . GLY A 1 87 ? -6.578 23.991 45.923 1.00 53.88 87 GLY A C 1
ATOM 677 O O . GLY A 1 87 ? -6.265 24.839 45.100 1.00 53.88 87 GLY A O 1
ATOM 678 N N . SER A 1 88 ? -7.796 23.454 45.978 1.00 51.31 88 SER A N 1
ATOM 679 C CA . SER A 1 88 ? -9.047 24.226 45.903 1.00 51.31 88 SER A CA 1
ATOM 680 C C . SER A 1 88 ? -8.969 25.634 45.273 1.00 51.31 88 SER A C 1
ATOM 682 O O . SER A 1 88 ? -8.741 26.616 45.977 1.00 51.31 88 SER A O 1
ATOM 684 N N . MET A 1 89 ? -9.372 25.763 44.007 1.00 41.66 89 MET A N 1
ATOM 685 C CA . MET A 1 89 ? -10.203 26.899 43.589 1.00 41.66 89 MET A CA 1
ATOM 686 C C . MET A 1 89 ? -11.334 26.436 42.676 1.00 41.66 89 MET A C 1
ATOM 688 O O . MET A 1 89 ? -11.224 26.342 41.457 1.00 41.66 89 MET A O 1
ATOM 692 N N . THR A 1 90 ? -12.459 26.185 43.331 1.00 48.34 90 THR A N 1
ATOM 693 C CA . THR A 1 90 ? -13.811 26.203 42.790 1.00 48.34 90 THR A CA 1
ATOM 694 C C . THR A 1 90 ? -14.044 27.491 41.992 1.00 48.34 90 THR A C 1
ATOM 696 O O . THR A 1 90 ? -14.259 28.550 42.579 1.00 48.34 90 THR A O 1
ATOM 699 N N . LEU A 1 91 ? -14.050 27.414 40.659 1.00 43.91 91 LEU A N 1
ATOM 700 C CA . LEU A 1 91 ? -14.666 28.438 39.815 1.00 43.91 91 LEU A CA 1
ATOM 701 C C . LEU A 1 91 ? -16.001 27.916 39.289 1.00 43.91 91 LEU A C 1
ATOM 703 O O . LEU A 1 91 ? -16.084 27.139 38.340 1.00 43.91 91 LEU A O 1
ATOM 707 N N . LEU A 1 92 ? -17.052 28.370 39.968 1.00 53.47 92 LEU A N 1
ATOM 708 C CA . LEU A 1 92 ? -18.441 28.335 39.535 1.00 53.47 92 LEU A CA 1
ATOM 709 C C . LEU A 1 92 ? -18.547 28.982 38.145 1.00 53.47 92 LEU A C 1
ATOM 711 O O . LEU A 1 92 ? -18.441 30.202 38.034 1.00 53.47 92 LEU A O 1
ATOM 715 N N . SER A 1 93 ? -18.788 28.194 37.093 1.00 45.78 93 SER A N 1
ATOM 716 C CA . SER A 1 93 ? -19.346 28.737 35.851 1.00 45.78 93 SER A CA 1
ATOM 717 C C . SER A 1 93 ? -20.842 28.451 35.800 1.00 45.78 93 SER A C 1
ATOM 719 O O . SER A 1 93 ? -21.319 27.320 35.846 1.00 45.78 93 SER A O 1
ATOM 721 N N . SER A 1 94 ? -21.555 29.567 35.829 1.00 46.69 94 SER A N 1
ATOM 722 C CA . SER A 1 94 ? -22.991 29.745 35.894 1.00 46.69 94 SER A CA 1
ATOM 723 C C . SER A 1 94 ? -23.758 28.995 34.810 1.00 46.69 94 SER A C 1
ATOM 725 O O . SER A 1 94 ? -23.468 29.088 33.621 1.00 46.69 94 SER A O 1
ATOM 727 N N . SER A 1 95 ? -24.827 28.359 35.278 1.00 52.66 95 SER A N 1
ATOM 728 C CA . SER A 1 95 ? -26.022 27.970 34.538 1.00 52.66 95 SER A CA 1
ATOM 729 C C . SER A 1 95 ? -26.692 29.173 33.851 1.00 52.66 95 SER A C 1
ATOM 731 O O . SER A 1 95 ? -26.809 30.240 34.454 1.00 52.66 95 SER A O 1
ATOM 733 N N . SER A 1 96 ? -27.120 28.982 32.600 1.00 46.06 96 SER A N 1
ATOM 734 C CA . SER A 1 96 ? -28.097 29.775 31.827 1.00 46.06 96 SER A CA 1
ATOM 735 C C . SER A 1 96 ? -28.226 29.065 30.466 1.00 46.06 96 SER A C 1
ATOM 737 O O . SER A 1 96 ? -27.298 29.112 29.672 1.00 46.06 96 SER A O 1
ATOM 739 N N . GLY A 1 97 ? -29.238 28.258 30.149 1.00 47.19 97 GLY A N 1
ATOM 740 C CA . GLY A 1 97 ? -30.662 28.554 30.242 1.00 47.19 97 GLY A CA 1
ATOM 741 C C . GLY A 1 97 ? -31.144 29.166 28.922 1.00 47.19 97 GLY A C 1
ATOM 742 O O . GLY A 1 97 ? -31.298 30.378 28.866 1.00 47.19 97 GLY A O 1
ATOM 743 N N . HIS A 1 98 ? -31.374 28.365 27.868 1.00 43.00 98 HIS A N 1
ATOM 744 C CA . HIS A 1 98 ? -32.203 28.815 26.738 1.00 43.00 98 HIS A CA 1
ATOM 745 C C . HIS A 1 98 ? -32.891 27.676 25.958 1.00 43.00 98 HIS A C 1
ATOM 747 O O . HIS A 1 98 ? -32.270 26.914 25.223 1.00 43.00 98 HIS A O 1
ATOM 753 N N . GLU A 1 99 ? -34.195 27.568 26.232 1.00 44.44 99 GLU A N 1
ATOM 754 C CA . GLU A 1 99 ? -35.336 27.393 25.316 1.00 44.44 99 GLU A CA 1
ATOM 755 C C . GLU A 1 99 ? -35.224 26.459 24.097 1.00 44.44 99 GLU A C 1
ATOM 757 O O . GLU A 1 99 ? -34.942 26.833 22.964 1.00 44.44 99 GLU A O 1
ATOM 762 N N . GLN A 1 100 ? -35.598 25.210 24.366 1.00 48.31 100 GLN A N 1
ATOM 763 C CA . GLN A 1 100 ? -36.723 24.484 23.763 1.00 48.31 100 GLN A CA 1
ATOM 764 C C . GLN A 1 100 ? -37.572 25.251 22.718 1.00 48.31 100 GLN A C 1
ATOM 766 O O . GLN A 1 100 ? -38.443 26.039 23.073 1.00 48.31 100 GLN A O 1
ATOM 771 N N . SER A 1 101 ? -37.431 24.895 21.435 1.00 51.84 101 SER A N 1
ATOM 772 C CA . SER A 1 101 ? -38.509 25.049 20.451 1.00 51.84 101 SER A CA 1
ATOM 773 C C . SER A 1 101 ? -38.698 23.751 19.671 1.00 51.84 101 SER A C 1
ATOM 775 O O . SER A 1 101 ? -37.797 23.226 19.018 1.00 51.84 101 SER A O 1
ATOM 777 N N . ARG A 1 102 ? -39.896 23.203 19.851 1.00 45.03 102 ARG A N 1
ATOM 778 C CA . ARG A 1 102 ? -40.428 21.938 19.359 1.00 45.03 102 ARG A CA 1
ATOM 779 C C . ARG A 1 102 ? -41.172 22.249 18.065 1.00 45.03 102 ARG A C 1
ATOM 781 O O . ARG A 1 102 ? -42.156 22.975 18.109 1.00 45.03 102 ARG A O 1
ATOM 788 N N . THR A 1 103 ? -40.709 21.727 16.933 1.00 48.50 103 THR A N 1
ATOM 789 C CA . THR A 1 103 ? -41.502 21.702 15.695 1.00 48.50 103 THR A CA 1
ATOM 790 C C . THR A 1 103 ? -41.755 20.245 15.340 1.00 48.50 103 THR A C 1
ATOM 792 O O . THR A 1 103 ? -40.834 19.494 15.029 1.00 48.50 103 THR A O 1
ATOM 795 N N . GLU A 1 104 ? -43.012 19.853 15.511 1.00 56.88 104 GLU A N 1
ATOM 796 C CA . GLU A 1 104 ? -43.598 18.586 15.093 1.00 56.88 104 GLU A CA 1
ATOM 797 C C . GLU A 1 104 ? -43.954 18.689 13.606 1.00 56.88 104 GLU A C 1
ATOM 799 O O . GLU A 1 104 ? -44.583 19.672 13.234 1.00 56.88 104 GLU A O 1
ATOM 804 N N . GLU A 1 105 ? -43.592 17.699 12.780 1.00 44.50 105 GLU A N 1
ATOM 805 C CA . GLU A 1 105 ? -44.336 17.328 11.560 1.00 44.50 105 GLU A CA 1
ATOM 806 C C . GLU A 1 105 ? -43.810 16.004 10.949 1.00 44.50 105 GLU A C 1
ATOM 808 O O . GLU A 1 105 ? -42.784 15.495 11.408 1.00 44.50 105 GLU A O 1
ATOM 813 N N . PRO A 1 106 ? -44.544 15.330 10.039 1.00 51.47 106 PRO A N 1
ATOM 814 C CA . PRO A 1 106 ? -45.184 14.077 10.392 1.00 51.47 106 PRO A CA 1
ATOM 815 C C . PRO A 1 106 ? -44.672 12.859 9.616 1.00 51.47 106 PRO A C 1
ATOM 817 O O . PRO A 1 106 ? -44.232 12.904 8.469 1.00 51.47 106 PRO A O 1
ATOM 820 N N . THR A 1 107 ? -44.849 11.729 10.287 1.00 37.16 107 THR A N 1
ATOM 821 C CA . THR A 1 107 ? -44.828 10.350 9.809 1.00 37.16 107 THR A CA 1
ATOM 822 C C . THR A 1 107 ? -45.555 10.159 8.474 1.00 37.16 107 THR A C 1
ATOM 824 O O . THR A 1 107 ? -46.750 10.421 8.366 1.00 37.16 107 THR A O 1
ATOM 827 N N . SER A 1 108 ? -44.868 9.578 7.490 1.00 48.06 108 SER A N 1
ATOM 828 C CA . SER A 1 108 ? -45.498 8.819 6.405 1.00 48.06 108 SER A CA 1
ATOM 829 C C . SER A 1 108 ? -44.852 7.441 6.335 1.00 48.06 108 SER A C 1
ATOM 831 O O . SER A 1 108 ? -43.675 7.291 6.019 1.00 48.06 108 SER A O 1
ATOM 833 N N . GLN A 1 109 ? -45.649 6.449 6.723 1.00 37.19 109 GLN A N 1
ATOM 834 C CA . GLN A 1 109 ? -45.372 5.026 6.610 1.00 37.19 109 GLN A CA 1
ATOM 835 C C . GLN A 1 109 ? -45.508 4.611 5.143 1.00 37.19 109 GLN A C 1
ATOM 837 O O . GLN A 1 109 ? -46.506 4.920 4.494 1.00 37.19 109 GLN A O 1
ATOM 842 N N . THR A 1 110 ? -44.544 3.859 4.624 1.00 45.28 110 THR A N 1
ATOM 843 C CA . THR A 1 110 ? -44.781 2.982 3.476 1.00 45.28 110 THR A CA 1
ATOM 844 C C . THR A 1 110 ? -44.189 1.625 3.804 1.00 45.28 110 THR A C 1
ATOM 846 O O . THR A 1 110 ? -42.979 1.442 3.906 1.00 45.28 110 THR A O 1
ATOM 849 N N . THR A 1 111 ? -45.118 0.723 4.085 1.00 43.12 111 THR A N 1
ATOM 850 C CA . THR A 1 111 ? -44.969 -0.709 4.279 1.00 43.12 111 THR A CA 1
ATOM 851 C C . THR A 1 111 ? -44.614 -1.350 2.945 1.00 43.12 111 THR A C 1
ATOM 853 O O . THR A 1 111 ? -45.423 -1.276 2.028 1.00 43.12 111 THR A O 1
ATOM 856 N N . GLU A 1 112 ? -43.473 -2.030 2.852 1.00 54.06 112 GLU A N 1
ATOM 857 C CA . GLU A 1 112 ? -43.323 -3.149 1.920 1.00 54.06 112 GLU A CA 1
ATOM 858 C C . GLU A 1 112 ? -42.672 -4.326 2.650 1.00 54.06 112 GLU A C 1
ATOM 860 O O . GLU A 1 112 ? -41.507 -4.304 3.049 1.00 54.06 112 GLU A O 1
ATOM 865 N N . GLU A 1 113 ? -43.511 -5.338 2.873 1.00 44.84 113 GLU A N 1
ATOM 866 C CA . GLU A 1 113 ? -43.133 -6.732 3.056 1.00 44.84 113 GLU A CA 1
ATOM 867 C C . GLU A 1 113 ? -42.210 -7.174 1.915 1.00 44.84 113 GLU A C 1
ATOM 869 O O . GLU A 1 113 ? -42.536 -6.935 0.757 1.00 44.84 113 GLU A O 1
ATOM 874 N N . LEU A 1 114 ? -41.148 -7.928 2.210 1.00 44.78 114 LEU A N 1
ATOM 875 C CA . LEU A 1 114 ? -41.039 -9.278 1.653 1.00 44.78 114 LEU A CA 1
ATOM 876 C C . LEU A 1 114 ? -39.893 -10.090 2.273 1.00 44.78 114 LEU A C 1
ATOM 878 O O . LEU A 1 114 ? -38.748 -9.656 2.347 1.00 44.78 114 LEU A O 1
ATOM 882 N N . SER A 1 115 ? -40.240 -11.352 2.526 1.00 45.69 115 SER A N 1
ATOM 883 C CA . SER A 1 115 ? -39.388 -12.534 2.375 1.00 45.69 115 SER A CA 1
ATOM 884 C C . SER A 1 115 ? -38.411 -12.877 3.502 1.00 45.69 115 SER A C 1
ATOM 886 O O . SER A 1 115 ? -37.195 -12.730 3.394 1.00 45.69 115 SER A O 1
ATOM 888 N N . ASN A 1 116 ? -38.987 -13.523 4.518 1.00 46.44 116 ASN A N 1
ATOM 889 C CA . ASN A 1 116 ? -38.347 -14.562 5.321 1.00 46.44 116 ASN A CA 1
ATOM 890 C C . ASN A 1 116 ? -37.624 -15.591 4.435 1.00 46.44 116 ASN A C 1
ATOM 892 O O . ASN A 1 116 ? -38.236 -16.189 3.551 1.00 46.44 116 ASN A O 1
ATOM 896 N N . ALA A 1 117 ? -36.353 -15.849 4.734 1.00 46.91 117 ALA A N 1
ATOM 897 C CA . ALA A 1 117 ? -35.660 -17.058 4.316 1.00 46.91 117 ALA A CA 1
ATOM 898 C C . ALA A 1 117 ? -35.040 -17.710 5.555 1.00 46.91 117 ALA A C 1
ATOM 900 O O . ALA A 1 117 ? -34.080 -17.200 6.134 1.00 46.91 117 ALA A O 1
ATOM 901 N N . ASP A 1 118 ? -35.657 -18.825 5.942 1.00 47.41 118 ASP A N 1
ATOM 902 C CA . ASP A 1 118 ? -35.154 -19.842 6.858 1.00 47.41 118 ASP A CA 1
ATOM 903 C C . ASP A 1 118 ? -33.705 -20.214 6.534 1.00 47.41 118 ASP A C 1
ATOM 905 O O . ASP A 1 118 ? -33.414 -20.680 5.430 1.00 47.41 118 ASP A O 1
ATOM 909 N N . VAL A 1 119 ? -32.807 -20.105 7.515 1.00 53.31 119 VAL A N 1
ATOM 910 C CA . VAL A 1 119 ? -31.529 -20.825 7.484 1.00 53.31 119 VAL A CA 1
ATOM 911 C C . VAL A 1 119 ? -31.262 -21.451 8.849 1.00 53.31 119 VAL A C 1
ATOM 913 O O . VAL A 1 119 ? -30.869 -20.795 9.808 1.00 53.31 119 VAL A O 1
ATOM 916 N N . HIS A 1 120 ? -31.505 -22.759 8.863 1.00 45.56 120 HIS A N 1
ATOM 917 C CA . HIS A 1 120 ? -31.075 -23.800 9.788 1.00 45.56 120 HIS A CA 1
ATOM 918 C C . HIS A 1 120 ? -30.008 -23.431 10.834 1.00 45.56 120 HIS A C 1
ATOM 920 O O . HIS A 1 120 ? -28.813 -23.328 10.553 1.00 45.56 120 HIS A O 1
ATOM 926 N N . GLU A 1 121 ? -30.458 -23.417 12.085 1.00 44.97 121 GLU A N 1
ATOM 927 C CA . GLU A 1 121 ? -29.648 -23.508 13.293 1.00 44.97 121 GLU A CA 1
ATOM 928 C C . GLU A 1 121 ? -29.164 -24.961 13.482 1.00 44.97 121 GLU A C 1
ATOM 930 O O . GLU A 1 121 ? -29.922 -25.857 13.857 1.00 44.97 121 GLU A O 1
ATOM 935 N N . VAL A 1 122 ? -27.890 -25.227 13.175 1.00 58.03 122 VAL A N 1
ATOM 936 C CA . VAL A 1 122 ? -27.237 -26.511 13.476 1.00 58.03 122 VAL A CA 1
ATOM 937 C C . VAL A 1 122 ? -26.678 -26.452 14.895 1.00 58.03 122 VAL A C 1
ATOM 939 O O . VAL A 1 122 ? -25.589 -25.937 15.144 1.00 58.03 122 VAL A O 1
ATOM 942 N N . SER A 1 123 ? -27.455 -27.012 15.819 1.00 56.50 123 SER A N 1
ATOM 943 C CA . SER A 1 123 ? -27.069 -27.306 17.196 1.00 56.50 123 SER A CA 1
ATOM 944 C C . SER A 1 123 ? -25.926 -28.330 17.225 1.00 56.50 123 SER A C 1
ATOM 946 O O . SER A 1 123 ? -26.086 -29.472 16.787 1.00 56.50 123 SER A O 1
ATOM 948 N N . ARG A 1 124 ? -24.751 -27.929 17.727 1.00 47.69 124 ARG A N 1
ATOM 949 C CA . ARG A 1 124 ? -23.656 -28.844 18.084 1.00 47.69 124 ARG A CA 1
ATOM 950 C C . ARG A 1 124 ? -23.414 -28.766 19.584 1.00 47.69 124 ARG A C 1
ATOM 952 O O . ARG A 1 124 ? -23.066 -27.713 20.110 1.00 47.69 124 ARG A O 1
ATOM 959 N N . ALA A 1 125 ? -23.618 -29.904 20.236 1.00 57.69 125 ALA A N 1
ATOM 960 C CA . ALA A 1 125 ? -23.404 -30.117 21.657 1.00 57.69 125 ALA A CA 1
ATOM 961 C C . ALA A 1 125 ? -21.928 -29.907 22.064 1.00 57.69 125 ALA A C 1
ATOM 963 O O . ALA A 1 125 ? -21.029 -30.251 21.290 1.00 57.69 125 ALA A O 1
ATOM 964 N N . PRO A 1 126 ? -21.664 -29.391 23.277 1.00 52.66 126 PRO A N 1
ATOM 965 C CA . PRO A 1 126 ? -20.326 -29.329 23.849 1.00 52.66 126 PRO A CA 1
ATOM 966 C C . PRO A 1 126 ? -19.875 -30.716 24.333 1.00 52.66 126 PRO A C 1
ATOM 968 O O . PRO A 1 126 ? -20.577 -31.396 25.077 1.00 52.66 126 PRO A O 1
ATOM 971 N N . GLN A 1 127 ? -18.689 -31.130 23.889 1.00 56.16 127 GLN A N 1
ATOM 972 C CA . GLN A 1 127 ? -18.017 -32.352 24.319 1.00 56.16 127 GLN A CA 1
ATOM 973 C C . GLN A 1 127 ? -17.205 -32.045 25.585 1.00 56.16 127 GLN A C 1
ATOM 975 O O . GLN A 1 127 ? -16.231 -31.294 25.538 1.00 56.16 127 GLN A O 1
ATOM 980 N N . GLU A 1 128 ? -17.635 -32.599 26.718 1.00 51.62 128 GLU A N 1
ATOM 981 C CA . GLU A 1 128 ? -16.920 -32.538 27.994 1.00 51.62 128 GLU A CA 1
ATOM 982 C C . GLU A 1 128 ? -15.608 -33.333 27.904 1.00 51.62 128 GLU A C 1
ATOM 984 O O . GLU A 1 128 ? -15.600 -34.504 27.517 1.00 51.62 128 GLU A O 1
ATOM 989 N N . VAL A 1 129 ? -14.488 -32.694 28.254 1.00 62.47 129 VAL A N 1
ATOM 990 C CA . VAL A 1 129 ? -13.171 -33.336 28.373 1.00 62.47 129 VAL A CA 1
ATOM 991 C C . VAL A 1 129 ? -12.828 -33.462 29.866 1.00 62.47 129 VAL A C 1
ATOM 993 O O . VAL A 1 129 ? -13.024 -32.492 30.601 1.00 62.47 129 VAL A O 1
ATOM 996 N N . PRO A 1 130 ? -12.328 -34.619 30.342 1.00 54.66 130 PRO A N 1
ATOM 997 C CA . PRO A 1 130 ? -12.084 -34.864 31.762 1.00 54.66 130 PRO A CA 1
ATOM 998 C C . PRO A 1 130 ? -10.994 -33.958 32.346 1.00 54.66 130 PRO A C 1
ATOM 1000 O O . PRO A 1 130 ? -9.896 -33.853 31.796 1.00 54.66 130 PRO A O 1
ATOM 1003 N N . MET A 1 131 ? -11.287 -33.362 33.506 1.00 41.47 131 MET A N 1
ATOM 1004 C CA . MET A 1 131 ? -10.304 -32.699 34.363 1.00 41.47 131 MET A CA 1
ATOM 1005 C C . MET A 1 131 ? -9.245 -33.696 34.846 1.00 41.47 131 MET A C 1
ATOM 1007 O O . MET A 1 131 ? -9.559 -34.675 35.522 1.00 41.47 131 MET A O 1
ATOM 1011 N N . LEU A 1 132 ? -7.979 -33.390 34.561 1.00 57.22 132 LEU A N 1
ATOM 1012 C CA . LEU A 1 132 ? -6.823 -34.003 35.203 1.00 57.22 132 LEU A CA 1
ATOM 1013 C C . LEU A 1 132 ? -6.547 -33.256 36.518 1.00 57.22 132 LEU A C 1
ATOM 1015 O O . LEU A 1 132 ? -6.022 -32.144 36.518 1.00 57.22 132 LEU A O 1
ATOM 1019 N N . SER A 1 133 ? -6.931 -33.860 37.640 1.00 54.56 133 SER A N 1
ATOM 1020 C CA . SER A 1 133 ? -6.623 -33.386 38.990 1.00 54.56 133 SER A CA 1
ATOM 1021 C C . SER A 1 133 ? -5.146 -33.628 39.319 1.00 54.56 133 SER A C 1
ATOM 1023 O O . SER A 1 133 ? -4.741 -34.770 39.546 1.00 54.56 133 SER A O 1
ATOM 1025 N N . ILE A 1 134 ? -4.348 -32.559 39.346 1.00 61.88 134 ILE A N 1
ATOM 1026 C CA . ILE A 1 134 ? -2.966 -32.565 39.845 1.00 61.88 134 ILE A CA 1
ATOM 1027 C C . ILE A 1 134 ? -3.000 -32.204 41.342 1.00 61.88 134 ILE A C 1
ATOM 1029 O O . ILE A 1 134 ? -3.645 -31.212 41.690 1.00 61.88 134 ILE A O 1
ATOM 1033 N N . PRO A 1 135 ? -2.351 -32.973 42.237 1.00 53.59 135 PRO A N 1
ATOM 1034 C CA . PRO A 1 135 ? -2.325 -32.666 43.662 1.00 53.59 135 PRO A CA 1
ATOM 1035 C C . PRO A 1 135 ? -1.493 -31.413 43.936 1.00 53.59 135 PRO A C 1
ATOM 1037 O O . PRO A 1 135 ? -0.371 -31.281 43.447 1.00 53.59 135 PRO A O 1
ATOM 1040 N N . LEU A 1 136 ? -2.059 -30.522 44.749 1.00 54.97 136 LEU A N 1
ATOM 1041 C CA . LEU A 1 136 ? -1.377 -29.386 45.355 1.00 54.97 136 LEU A CA 1
ATOM 1042 C C . LEU A 1 136 ? -0.299 -29.887 46.318 1.00 54.97 136 LEU A C 1
ATOM 1044 O O . LEU A 1 136 ? -0.590 -30.629 47.256 1.00 54.97 136 LEU A O 1
ATOM 1048 N N . GLN A 1 137 ? 0.931 -29.450 46.077 1.00 53.06 137 GLN A N 1
ATOM 1049 C CA . GLN A 1 137 ? 2.020 -29.521 47.035 1.00 53.06 137 GLN A CA 1
ATOM 1050 C C . GLN A 1 137 ? 2.022 -28.188 47.794 1.00 53.06 137 GLN A C 1
ATOM 1052 O O . GLN A 1 137 ? 2.349 -27.147 47.226 1.00 53.06 137 GLN A O 1
ATOM 1057 N N . GLU A 1 138 ? 1.551 -28.226 49.043 1.00 59.41 138 GLU A N 1
ATOM 1058 C CA . GLU A 1 138 ? 1.694 -27.145 50.021 1.00 59.41 138 GLU A CA 1
ATOM 1059 C C . GLU A 1 138 ? 3.184 -26.945 50.305 1.00 59.41 138 GLU A C 1
ATOM 1061 O O . GLU A 1 138 ? 3.828 -27.804 50.907 1.00 59.41 138 GLU A O 1
ATOM 1066 N N . GLU A 1 139 ? 3.730 -25.816 49.863 1.00 63.75 139 GLU A N 1
ATOM 1067 C CA . GLU A 1 139 ? 5.006 -25.319 50.361 1.00 63.75 139 GLU A CA 1
ATOM 1068 C C . GLU A 1 139 ? 4.759 -23.957 51.013 1.00 63.75 139 GLU A C 1
ATOM 1070 O O . GLU A 1 139 ? 4.577 -22.934 50.349 1.00 63.75 139 GLU A O 1
ATOM 1075 N N . ASP A 1 140 ? 4.676 -24.012 52.343 1.00 61.72 140 ASP A N 1
ATOM 1076 C CA . ASP A 1 140 ? 4.736 -22.893 53.276 1.00 61.72 140 ASP A CA 1
ATOM 1077 C C . ASP A 1 140 ? 5.967 -22.036 52.965 1.00 61.72 140 ASP A C 1
ATOM 1079 O O . ASP A 1 140 ? 7.107 -22.471 53.148 1.00 61.72 140 ASP A O 1
ATOM 1083 N N . ASN A 1 141 ? 5.753 -20.799 52.518 1.00 59.28 141 ASN A N 1
ATOM 1084 C CA . ASN A 1 141 ? 6.808 -19.795 52.524 1.00 59.28 141 ASN A CA 1
ATOM 1085 C C . ASN A 1 141 ? 6.242 -18.444 52.967 1.00 59.28 141 ASN A C 1
ATOM 1087 O O . ASN A 1 141 ? 5.827 -17.591 52.176 1.00 59.28 141 ASN A O 1
ATOM 1091 N N . ASP A 1 142 ? 6.211 -18.293 54.287 1.00 60.56 142 ASP A N 1
ATOM 1092 C CA . ASP A 1 142 ? 5.944 -17.062 55.013 1.00 60.56 142 ASP A CA 1
ATOM 1093 C C . ASP A 1 142 ? 7.041 -16.019 54.745 1.00 60.56 142 ASP A C 1
ATOM 1095 O O . ASP A 1 142 ? 8.021 -15.899 55.481 1.00 60.56 142 ASP A O 1
ATOM 1099 N N . LEU A 1 143 ? 6.859 -15.193 53.713 1.00 62.12 143 LEU A N 1
ATOM 1100 C CA . LEU A 1 143 ? 7.514 -13.885 53.647 1.00 62.12 143 LEU A CA 1
ATOM 1101 C C . LEU A 1 143 ? 6.609 -12.859 52.960 1.00 62.12 143 LEU A C 1
ATOM 1103 O O . LEU A 1 143 ? 6.779 -12.464 51.808 1.00 62.12 143 LEU A O 1
ATOM 1107 N N . ARG A 1 144 ? 5.594 -12.435 53.716 1.00 53.03 144 ARG A N 1
ATOM 1108 C CA . ARG A 1 144 ? 4.569 -11.465 53.326 1.00 53.03 144 ARG A CA 1
ATOM 1109 C C . ARG A 1 144 ? 5.139 -10.040 53.332 1.00 53.03 144 ARG A C 1
ATOM 1111 O O . ARG A 1 144 ? 4.838 -9.235 54.208 1.00 53.03 144 ARG A O 1
ATOM 1118 N N . ALA A 1 145 ? 5.961 -9.720 52.335 1.00 58.12 145 ALA A N 1
ATOM 1119 C CA . ALA A 1 145 ? 6.134 -8.341 51.898 1.00 58.12 145 ALA A CA 1
ATOM 1120 C C . ALA A 1 145 ? 4.851 -7.943 51.160 1.00 58.12 145 ALA A C 1
ATOM 1122 O O . ALA A 1 145 ? 4.604 -8.373 50.036 1.00 58.12 145 ALA A O 1
ATOM 1123 N N . SER A 1 146 ? 3.995 -7.173 51.826 1.00 53.94 146 SER A N 1
ATOM 1124 C CA . SER A 1 146 ? 2.756 -6.626 51.268 1.00 53.94 146 SER A CA 1
ATOM 1125 C C . SER A 1 146 ? 3.093 -5.561 50.222 1.00 53.94 146 SER A C 1
ATOM 1127 O O . SER A 1 146 ? 2.936 -4.365 50.451 1.00 53.94 146 SER A O 1
ATOM 1129 N N . THR A 1 147 ? 3.612 -5.975 49.069 1.00 58.22 147 THR A N 1
ATOM 1130 C CA . THR A 1 147 ? 3.636 -5.129 47.883 1.00 58.22 147 THR A CA 1
ATOM 1131 C C . THR A 1 147 ? 2.185 -5.016 47.443 1.00 58.22 147 THR A C 1
ATOM 1133 O O . THR A 1 147 ? 1.670 -5.887 46.751 1.00 58.22 147 THR A O 1
ATOM 1136 N N . THR A 1 148 ? 1.491 -3.985 47.923 1.00 62.44 148 THR A N 1
ATOM 1137 C CA . THR A 1 148 ? 0.176 -3.584 47.422 1.00 62.44 148 THR A CA 1
ATOM 1138 C C . THR A 1 148 ? 0.351 -3.242 45.949 1.00 62.44 148 THR A C 1
ATOM 1140 O O . THR A 1 148 ? 0.660 -2.110 45.588 1.00 62.44 148 THR A O 1
ATOM 1143 N N . THR A 1 149 ? 0.246 -4.253 45.089 1.00 64.25 149 THR A N 1
ATOM 1144 C CA . THR A 1 149 ? 0.224 -4.096 43.643 1.00 64.25 149 THR A CA 1
ATOM 1145 C C . THR A 1 149 ? -1.082 -3.386 43.337 1.00 64.25 149 THR A C 1
ATOM 1147 O O . THR A 1 149 ? -2.138 -4.017 43.282 1.00 64.25 149 THR A O 1
ATOM 1150 N N . GLN A 1 150 ? -1.045 -2.055 43.236 1.00 62.81 150 GLN A N 1
ATOM 1151 C CA . GLN A 1 150 ? -2.193 -1.334 42.713 1.00 62.81 150 GLN A CA 1
ATOM 1152 C C . GLN A 1 150 ? -2.513 -1.928 41.336 1.00 62.81 150 GLN A C 1
ATOM 1154 O O . GLN A 1 150 ? -1.600 -2.068 40.515 1.00 62.81 150 GLN A O 1
ATOM 1159 N N . PRO A 1 151 ? -3.772 -2.316 41.077 1.00 68.31 151 PRO A N 1
ATOM 1160 C CA . PRO A 1 151 ? -4.166 -2.773 39.760 1.00 68.31 151 PRO A CA 1
ATOM 1161 C C . PRO A 1 151 ? -3.925 -1.617 38.791 1.00 68.31 151 PRO A C 1
ATOM 1163 O O . PRO A 1 151 ? -4.603 -0.596 38.857 1.00 68.31 151 PRO A O 1
ATOM 1166 N N . THR A 1 152 ? -2.926 -1.750 37.921 1.00 68.00 152 THR A N 1
ATOM 1167 C CA . THR A 1 152 ? -2.698 -0.801 36.833 1.00 68.00 152 THR A CA 1
ATOM 1168 C C . THR A 1 152 ? -3.943 -0.830 35.951 1.00 68.00 152 THR A C 1
ATOM 1170 O O . THR A 1 152 ? -4.192 -1.812 35.251 1.00 68.00 152 THR A O 1
ATOM 1173 N N . ILE A 1 153 ? -4.783 0.200 36.047 1.00 70.94 153 ILE A N 1
ATOM 1174 C CA . ILE A 1 153 ? -6.009 0.299 35.257 1.00 70.94 153 ILE A CA 1
ATOM 1175 C C . ILE A 1 153 ? -5.589 0.638 33.827 1.00 70.94 153 ILE A C 1
ATOM 1177 O O . ILE A 1 153 ? -5.268 1.779 33.510 1.00 70.94 153 ILE A O 1
ATOM 1181 N N . PHE A 1 154 ? -5.557 -0.369 32.958 1.00 71.75 154 PHE A N 1
ATOM 1182 C CA . PHE A 1 154 ? -5.391 -0.154 31.526 1.00 71.75 154 PHE A CA 1
ATOM 1183 C C . PHE A 1 154 ? -6.728 0.307 30.949 1.00 71.75 154 PHE A C 1
ATOM 1185 O O . PHE A 1 154 ? -7.684 -0.469 30.888 1.00 71.75 154 PHE A O 1
ATOM 1192 N N . GLU A 1 155 ? -6.808 1.564 30.511 1.00 73.62 155 GLU A N 1
ATOM 1193 C CA . GLU A 1 155 ? -7.953 2.026 29.734 1.00 73.62 155 GLU A CA 1
ATOM 1194 C C . GLU A 1 155 ? -7.949 1.301 28.383 1.00 73.62 155 GLU A C 1
ATOM 1196 O O . GLU A 1 155 ? -7.067 1.481 27.537 1.00 73.62 155 GLU A O 1
ATOM 1201 N N . VAL A 1 156 ? -8.924 0.413 28.190 1.00 70.50 156 VAL A N 1
ATOM 1202 C CA . VAL A 1 156 ? -9.097 -0.302 26.928 1.00 70.50 156 VAL A CA 1
ATOM 1203 C C . VAL A 1 156 ? -9.636 0.690 25.903 1.00 70.50 156 VAL A C 1
ATOM 1205 O O . VAL A 1 156 ? -10.843 0.887 25.783 1.00 70.50 156 VAL A O 1
ATOM 1208 N N . VAL A 1 157 ? -8.731 1.310 25.145 1.00 77.44 157 VAL A N 1
ATOM 1209 C CA . VAL A 1 157 ? -9.099 2.141 23.996 1.00 77.44 157 VAL A CA 1
ATOM 1210 C C . VAL A 1 157 ? -9.789 1.245 22.967 1.00 77.44 157 VAL A C 1
ATOM 1212 O O . VAL A 1 157 ? -9.158 0.393 22.331 1.00 77.44 157 VAL A O 1
ATOM 1215 N N . LEU A 1 158 ? -11.106 1.403 22.840 1.00 81.38 158 LEU A N 1
ATOM 1216 C CA . LEU A 1 158 ? -11.907 0.662 21.875 1.00 81.38 158 LEU A CA 1
ATOM 1217 C C . LEU A 1 158 ? -11.509 1.116 20.458 1.00 81.38 158 LEU A C 1
ATOM 1219 O O . LEU A 1 158 ? -11.544 2.318 20.182 1.00 81.38 158 LEU A O 1
ATOM 1223 N N . PRO A 1 159 ? -11.117 0.196 19.555 1.00 81.25 159 PRO A N 1
ATOM 1224 C CA . PRO A 1 159 ? -10.732 0.570 18.203 1.00 81.25 159 PRO A CA 1
ATOM 1225 C C . PRO A 1 159 ? -11.899 1.238 17.486 1.00 81.25 159 PRO A C 1
ATOM 1227 O O . PRO A 1 159 ? -13.059 0.848 17.635 1.00 81.25 159 PRO A O 1
ATOM 1230 N N . GLU A 1 160 ? -11.575 2.239 16.675 1.00 85.69 160 GLU A N 1
ATOM 1231 C CA . GLU A 1 160 ? -12.578 2.984 15.932 1.00 85.69 160 GLU A CA 1
ATOM 1232 C C . GLU A 1 160 ? -13.369 2.033 15.008 1.00 85.69 160 GLU A C 1
ATOM 1234 O O . GLU A 1 160 ? -12.768 1.181 14.338 1.00 85.69 160 GLU A O 1
ATOM 1239 N N . PRO A 1 161 ? -14.704 2.170 14.896 1.00 86.56 161 PRO A N 1
ATOM 1240 C CA . PRO A 1 161 ? -15.507 1.297 14.041 1.00 86.56 161 PRO A CA 1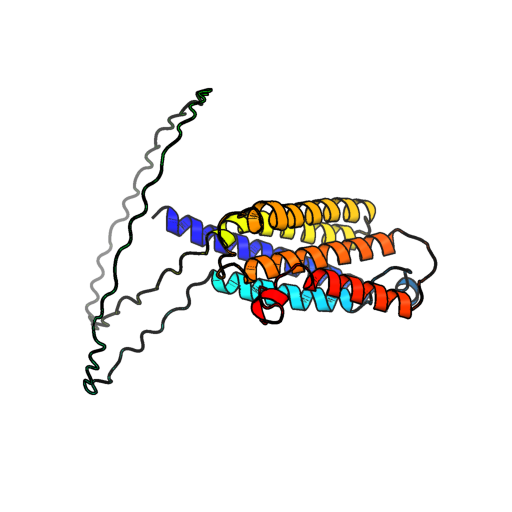
ATOM 1241 C C . PRO A 1 161 ? -15.005 1.277 12.589 1.00 86.56 161 PRO A C 1
ATOM 1243 O O . PRO A 1 161 ? -14.954 0.211 11.975 1.00 86.56 161 PRO A O 1
ATOM 1246 N N . ALA A 1 162 ? -14.549 2.418 12.059 1.00 87.38 162 ALA A N 1
ATOM 1247 C CA . ALA A 1 162 ? -13.958 2.508 10.724 1.00 87.38 162 ALA A CA 1
ATOM 1248 C C . ALA A 1 162 ? -12.690 1.648 10.577 1.00 87.38 162 ALA A C 1
ATOM 1250 O O . ALA A 1 162 ? -12.541 0.935 9.586 1.00 87.38 162 ALA A O 1
ATOM 1251 N N . GLN A 1 163 ? -11.804 1.657 11.579 1.00 90.12 163 GLN A N 1
ATOM 1252 C CA . GLN A 1 163 ? -10.595 0.832 11.577 1.00 90.12 163 GLN A CA 1
ATOM 1253 C C . GLN A 1 163 ? -10.935 -0.659 11.580 1.00 90.12 163 GLN A C 1
ATOM 1255 O O . GLN A 1 163 ? -10.357 -1.419 10.805 1.00 90.12 163 GLN A O 1
ATOM 1260 N N . SER A 1 164 ? -11.906 -1.075 12.399 1.00 90.06 164 SER A N 1
ATOM 1261 C CA . SER A 1 164 ? -12.327 -2.480 12.468 1.00 90.06 164 SER A CA 1
ATOM 1262 C C . SER A 1 164 ? -12.922 -2.994 11.150 1.00 90.06 164 SER A C 1
ATOM 1264 O O . SER A 1 164 ? -12.637 -4.120 10.749 1.00 90.06 164 SER A O 1
ATOM 1266 N N . ARG A 1 165 ? -13.689 -2.154 10.440 1.00 91.56 165 ARG A N 1
ATOM 1267 C CA . ARG A 1 165 ? -14.272 -2.479 9.127 1.00 91.56 165 ARG A CA 1
ATOM 1268 C C . ARG A 1 165 ? -13.232 -2.515 8.013 1.00 91.56 165 ARG A C 1
ATOM 1270 O O . ARG A 1 165 ? -13.352 -3.323 7.101 1.00 91.56 165 ARG A O 1
ATOM 1277 N N . TYR A 1 166 ? -12.224 -1.650 8.088 1.00 93.19 166 TYR A N 1
ATOM 1278 C CA . TYR A 1 166 ? -11.153 -1.588 7.097 1.00 93.19 166 TYR A CA 1
ATOM 1279 C C . TYR A 1 166 ? -10.150 -2.741 7.230 1.00 93.19 166 TYR A C 1
ATOM 1281 O O . TYR A 1 166 ? -9.603 -3.211 6.236 1.00 93.19 166 TYR A O 1
ATOM 1289 N N . LEU A 1 167 ? -9.932 -3.229 8.451 1.00 94.38 167 LEU A N 1
ATOM 1290 C CA . LEU A 1 167 ? -8.895 -4.204 8.761 1.00 94.38 167 LEU A CA 1
ATOM 1291 C C . LEU A 1 167 ? -8.820 -5.440 7.828 1.00 94.38 167 LEU A C 1
ATOM 1293 O O . LEU A 1 167 ? -7.715 -5.738 7.373 1.00 94.38 167 LEU A O 1
ATOM 1297 N N . PRO A 1 168 ? -9.910 -6.163 7.500 1.00 96.00 168 PRO A N 1
ATOM 1298 C CA . PRO A 1 168 ? -9.814 -7.310 6.589 1.00 96.00 168 PRO A CA 1
ATOM 1299 C C . PRO A 1 168 ? -9.324 -6.921 5.185 1.00 96.00 168 PRO A C 1
ATOM 1301 O O . PRO A 1 168 ? -8.564 -7.667 4.570 1.00 96.00 168 PRO A O 1
ATOM 1304 N N . PHE A 1 169 ? -9.696 -5.737 4.695 1.00 96.50 169 PHE A N 1
ATOM 1305 C CA . PHE A 1 169 ? -9.238 -5.233 3.400 1.00 96.50 169 PHE A CA 1
ATOM 1306 C C . PHE A 1 169 ? -7.779 -4.789 3.444 1.00 96.50 169 PHE A C 1
ATOM 1308 O O . PHE A 1 169 ? -7.044 -5.020 2.490 1.00 96.50 169 PHE A O 1
ATOM 1315 N N . TYR A 1 170 ? -7.333 -4.230 4.574 1.00 96.06 170 TYR A N 1
ATOM 1316 C CA . TYR A 1 170 ? -5.917 -3.950 4.803 1.00 96.06 170 TYR A CA 1
ATOM 1317 C C . TYR A 1 170 ? -5.071 -5.228 4.703 1.00 96.06 170 TYR A C 1
ATOM 1319 O O . TYR A 1 170 ? -4.067 -5.246 3.993 1.00 96.06 170 TYR A O 1
ATOM 1327 N N . MET A 1 171 ? -5.504 -6.313 5.358 1.00 96.50 171 MET A N 1
ATOM 1328 C CA . MET A 1 171 ? -4.821 -7.610 5.284 1.00 96.50 171 MET A CA 1
ATOM 1329 C C . MET A 1 171 ? -4.787 -8.145 3.851 1.00 96.50 171 MET A C 1
ATOM 1331 O O . MET A 1 171 ? -3.731 -8.554 3.373 1.00 96.50 171 MET A O 1
ATOM 1335 N N . LEU A 1 172 ? -5.933 -8.119 3.165 1.00 97.12 172 LEU A N 1
ATOM 1336 C CA . LEU A 1 172 ? -6.054 -8.589 1.788 1.00 97.12 172 LEU A CA 1
ATOM 1337 C C . LEU A 1 172 ? -5.127 -7.810 0.848 1.00 97.12 172 LEU A C 1
ATOM 1339 O O . LEU A 1 172 ? -4.393 -8.409 0.065 1.00 97.12 172 LEU A O 1
ATOM 1343 N N . GLY A 1 173 ? -5.094 -6.485 0.980 1.00 96.38 173 GLY A N 1
ATOM 1344 C CA . GLY A 1 173 ? -4.205 -5.656 0.183 1.00 96.38 173 GLY A CA 1
ATOM 1345 C C . GLY A 1 173 ? -2.726 -5.921 0.480 1.00 96.38 173 GLY A C 1
ATOM 1346 O O . GLY A 1 173 ? -1.901 -5.892 -0.427 1.00 96.38 173 GLY A O 1
ATOM 1347 N N . SER A 1 174 ? -2.353 -6.192 1.734 1.00 96.81 174 SER A N 1
ATOM 1348 C CA . SER A 1 174 ? -0.982 -6.596 2.086 1.00 96.81 174 SER A CA 1
ATOM 1349 C C . SER A 1 174 ? -0.593 -7.945 1.465 1.00 96.81 174 SER A C 1
ATOM 1351 O O . SER A 1 174 ? 0.542 -8.108 1.025 1.00 96.81 174 SER A O 1
ATOM 1353 N N . VAL A 1 175 ? -1.531 -8.893 1.347 1.00 97.31 175 VAL A N 1
ATOM 1354 C CA . VAL A 1 175 ? -1.299 -10.161 0.631 1.00 97.31 175 VAL A CA 1
ATOM 1355 C C . VAL A 1 175 ? -1.091 -9.925 -0.866 1.00 97.31 175 VAL A C 1
ATOM 1357 O O . VAL A 1 175 ? -0.166 -10.499 -1.444 1.00 97.31 175 VAL A O 1
ATOM 1360 N N . PHE A 1 176 ? -1.900 -9.073 -1.503 1.00 98.00 176 PHE A N 1
ATOM 1361 C CA . PHE A 1 176 ? -1.710 -8.741 -2.918 1.00 98.00 176 PHE A CA 1
ATOM 1362 C C . PHE A 1 176 ? -0.380 -8.038 -3.170 1.00 98.00 176 PHE A C 1
ATOM 1364 O O . PHE A 1 176 ? 0.337 -8.404 -4.098 1.00 98.00 176 PHE A O 1
ATOM 1371 N N . GLN A 1 177 ? -0.016 -7.083 -2.320 1.00 96.62 177 GLN A N 1
ATOM 1372 C CA . GLN A 1 177 ? 1.229 -6.341 -2.460 1.00 96.62 177 GLN A CA 1
ATOM 1373 C C . GLN A 1 177 ? 2.458 -7.246 -2.278 1.00 96.62 177 GLN A C 1
ATOM 1375 O O . GLN A 1 177 ? 3.373 -7.213 -3.101 1.00 96.62 177 GLN A O 1
ATOM 1380 N N . ALA A 1 178 ? 2.442 -8.140 -1.285 1.00 97.25 178 ALA A N 1
ATOM 1381 C CA . ALA A 1 178 ? 3.478 -9.157 -1.123 1.00 97.25 178 ALA A CA 1
ATOM 1382 C C . ALA A 1 178 ? 3.543 -10.123 -2.319 1.00 97.25 178 ALA A C 1
ATOM 1384 O O . ALA A 1 178 ? 4.630 -10.443 -2.800 1.00 97.25 178 ALA A O 1
ATOM 1385 N N . SER A 1 179 ? 2.387 -10.549 -2.840 1.00 97.62 179 SER A N 1
ATOM 1386 C CA . SER A 1 179 ? 2.309 -11.411 -4.028 1.00 97.62 179 SER A CA 1
ATOM 1387 C C . SER A 1 179 ? 2.917 -10.729 -5.253 1.00 97.62 179 SER A C 1
ATOM 1389 O O . SER A 1 179 ? 3.699 -11.350 -5.973 1.00 97.62 179 SER A O 1
ATOM 1391 N N . TRP A 1 180 ? 2.628 -9.439 -5.452 1.00 97.62 180 TRP A N 1
ATOM 1392 C CA . TRP A 1 180 ? 3.254 -8.630 -6.494 1.00 97.62 180 TRP A CA 1
ATOM 1393 C C . TRP A 1 180 ? 4.774 -8.580 -6.324 1.00 97.62 180 TRP A C 1
ATOM 1395 O O . TRP A 1 180 ? 5.492 -8.831 -7.286 1.00 97.62 180 TRP A O 1
ATOM 1405 N N . SER A 1 181 ? 5.283 -8.325 -5.114 1.00 96.88 181 SER A N 1
ATOM 1406 C CA . SER A 1 181 ? 6.728 -8.296 -4.853 1.00 96.88 181 SER A CA 1
ATOM 1407 C C . SER A 1 181 ? 7.410 -9.625 -5.195 1.00 96.88 181 SER A C 1
ATOM 1409 O O . SER A 1 181 ? 8.473 -9.624 -5.814 1.00 96.88 181 SER A O 1
ATOM 1411 N N . VAL A 1 182 ? 6.795 -10.762 -4.856 1.00 96.94 182 VAL A N 1
ATOM 1412 C CA . VAL A 1 182 ? 7.312 -12.091 -5.226 1.00 96.94 182 VAL A CA 1
ATOM 1413 C C . VAL A 1 182 ? 7.317 -12.278 -6.743 1.00 96.94 182 VAL A C 1
ATOM 1415 O O . VAL A 1 182 ? 8.348 -12.638 -7.311 1.00 96.94 182 VAL A O 1
ATOM 1418 N N . MET A 1 183 ? 6.198 -11.989 -7.413 1.00 97.00 183 MET A N 1
ATOM 1419 C CA . MET A 1 183 ? 6.079 -12.124 -8.870 1.00 97.00 183 MET A CA 1
ATOM 1420 C C . MET A 1 183 ? 7.064 -11.213 -9.615 1.00 97.00 183 MET A C 1
ATOM 1422 O O . MET A 1 183 ? 7.685 -11.643 -10.593 1.00 97.00 183 MET A O 1
ATOM 1426 N N . TRP A 1 184 ? 7.271 -9.996 -9.106 1.00 95.81 184 TRP A N 1
ATOM 1427 C CA . TRP A 1 184 ? 8.237 -9.025 -9.612 1.00 95.81 184 TRP A CA 1
ATOM 1428 C C . TRP A 1 184 ? 9.662 -9.581 -9.572 1.00 95.81 184 TRP A C 1
ATOM 1430 O O . TRP A 1 184 ? 10.349 -9.576 -10.593 1.00 95.81 184 TRP A O 1
ATOM 1440 N N . MET A 1 185 ? 10.078 -10.151 -8.435 1.00 94.88 185 MET A N 1
ATOM 1441 C CA . MET A 1 185 ? 11.396 -10.785 -8.295 1.00 94.88 185 MET A CA 1
ATOM 1442 C C . MET A 1 185 ? 11.569 -11.985 -9.239 1.00 94.88 185 MET A C 1
ATOM 1444 O O . MET A 1 185 ? 12.651 -12.193 -9.784 1.00 94.88 185 MET A O 1
ATOM 1448 N N . THR A 1 186 ? 10.501 -12.747 -9.495 1.00 95.50 186 THR A N 1
ATOM 1449 C CA . THR A 1 186 ? 10.512 -13.867 -10.459 1.00 95.50 186 THR A CA 1
ATOM 1450 C C . THR A 1 186 ? 10.385 -13.442 -11.928 1.00 95.50 186 THR A C 1
ATOM 1452 O O . THR A 1 186 ? 10.393 -14.298 -12.808 1.00 95.50 186 THR A O 1
ATOM 1455 N N . ARG A 1 187 ? 10.294 -12.134 -12.214 1.00 94.06 187 ARG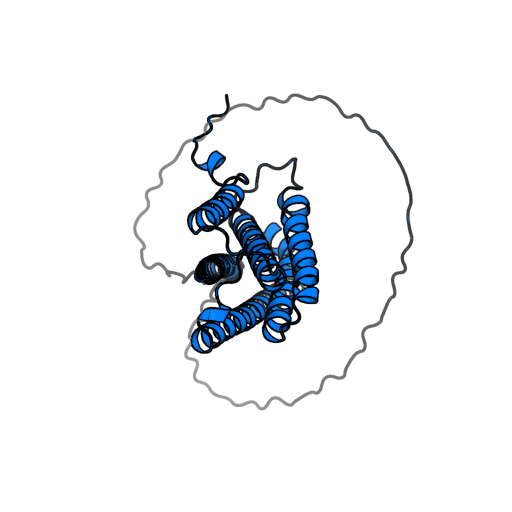 A N 1
ATOM 1456 C CA . ARG A 1 187 ? 10.129 -11.553 -13.561 1.00 94.06 187 ARG A CA 1
ATOM 1457 C C . ARG A 1 187 ? 8.859 -11.984 -14.303 1.00 94.06 187 ARG A C 1
ATOM 1459 O O . ARG A 1 187 ? 8.817 -11.969 -15.531 1.00 94.06 187 ARG A O 1
ATOM 1466 N N . HIS A 1 188 ? 7.802 -12.336 -13.578 1.00 95.56 188 HIS A N 1
ATOM 1467 C CA . HIS A 1 188 ? 6.505 -12.659 -14.170 1.00 95.56 188 HIS A CA 1
ATOM 1468 C C . HIS A 1 188 ? 5.599 -11.418 -14.256 1.00 95.56 188 HIS A C 1
ATOM 1470 O O . HIS A 1 188 ? 4.601 -11.305 -13.541 1.00 95.56 188 HIS A O 1
ATOM 1476 N N . TYR A 1 189 ? 5.957 -10.470 -15.126 1.00 93.81 189 TYR A N 1
ATOM 1477 C CA . TYR A 1 189 ? 5.325 -9.144 -15.177 1.00 93.81 189 TYR A CA 1
ATOM 1478 C C . TYR A 1 189 ? 3.839 -9.162 -15.574 1.00 93.81 189 TYR A C 1
ATOM 1480 O O . TYR A 1 189 ? 3.074 -8.336 -15.078 1.00 93.81 189 TYR A O 1
ATOM 1488 N N . ASP A 1 190 ? 3.398 -10.138 -16.371 1.00 92.31 190 ASP A N 1
ATOM 1489 C CA . ASP A 1 190 ? 1.984 -10.269 -16.752 1.00 92.31 190 ASP A CA 1
ATOM 1490 C C . ASP A 1 190 ? 1.083 -10.523 -15.531 1.00 92.31 190 ASP A C 1
ATOM 1492 O O . ASP A 1 190 ? 0.038 -9.889 -15.360 1.00 92.31 190 ASP A O 1
ATOM 1496 N N . TYR A 1 191 ? 1.516 -11.407 -14.623 1.00 96.44 191 TYR A N 1
ATOM 1497 C CA . TYR A 1 191 ? 0.776 -11.691 -13.390 1.00 96.44 191 TYR A CA 1
ATOM 1498 C C . TYR A 1 191 ? 0.844 -10.525 -12.400 1.00 96.44 191 TYR A C 1
ATOM 1500 O O . TYR A 1 191 ? -0.141 -10.261 -11.707 1.00 96.44 191 TYR A O 1
ATOM 1508 N N . CYS A 1 192 ? 1.956 -9.779 -12.378 1.00 95.56 192 CYS A N 1
ATOM 1509 C CA . CYS A 1 192 ? 2.082 -8.566 -11.571 1.00 95.56 192 CYS A CA 1
ATOM 1510 C C . CYS A 1 192 ? 0.964 -7.565 -11.880 1.00 95.56 192 CYS A C 1
ATOM 1512 O O . CYS A 1 192 ? 0.353 -7.035 -10.951 1.00 95.56 192 CYS A O 1
ATOM 1514 N N . SER A 1 193 ? 0.661 -7.330 -13.161 1.00 94.00 193 SER A N 1
ATOM 1515 C CA . SER A 1 193 ? -0.415 -6.416 -13.555 1.00 94.00 193 SER A CA 1
ATOM 1516 C C . SER A 1 193 ? -1.775 -6.883 -13.038 1.00 94.00 193 SER A C 1
ATOM 1518 O O . SER A 1 193 ? -2.506 -6.082 -12.462 1.00 94.00 193 SER A O 1
ATOM 1520 N N . ILE A 1 194 ? -2.100 -8.174 -13.175 1.00 95.88 194 ILE A N 1
ATOM 1521 C CA . ILE A 1 194 ? -3.381 -8.734 -12.709 1.00 95.88 194 ILE A CA 1
ATOM 1522 C C . ILE A 1 194 ? -3.535 -8.557 -11.193 1.00 95.88 194 ILE A C 1
ATOM 1524 O O . ILE A 1 194 ? -4.561 -8.056 -10.731 1.00 95.88 194 ILE A O 1
ATOM 1528 N N . VAL A 1 195 ? -2.512 -8.926 -10.415 1.00 97.75 195 VAL A N 1
ATOM 1529 C CA . VAL A 1 195 ? -2.538 -8.807 -8.948 1.00 97.75 195 VAL A CA 1
ATOM 1530 C C . VAL A 1 195 ? -2.689 -7.349 -8.511 1.00 97.75 195 VAL A C 1
ATOM 1532 O O . VAL A 1 195 ? -3.483 -7.057 -7.616 1.00 97.75 195 VAL A O 1
ATOM 1535 N N . LEU A 1 196 ? -1.989 -6.419 -9.164 1.00 96.19 196 LEU A N 1
ATOM 1536 C CA . LEU A 1 196 ? -2.092 -4.994 -8.853 1.00 96.19 196 LEU A CA 1
ATOM 1537 C C . LEU A 1 196 ? -3.458 -4.401 -9.197 1.00 96.19 196 LEU A C 1
ATOM 1539 O O . LEU A 1 196 ? -3.943 -3.559 -8.445 1.00 96.19 196 LEU A O 1
ATOM 1543 N N . TYR A 1 197 ? -4.110 -4.844 -10.275 1.00 95.88 197 TYR A N 1
ATOM 1544 C CA . TYR A 1 197 ? -5.481 -4.422 -10.568 1.00 95.88 197 TYR A CA 1
ATOM 1545 C C . TYR A 1 197 ? -6.471 -4.887 -9.504 1.00 95.88 197 TYR A C 1
ATOM 1547 O O . TYR A 1 197 ? -7.328 -4.105 -9.099 1.00 95.88 197 TYR A O 1
ATOM 1555 N N . LEU A 1 198 ? -6.344 -6.127 -9.021 1.00 97.06 198 LEU A N 1
ATOM 1556 C CA . LEU A 1 198 ? -7.181 -6.638 -7.931 1.00 97.06 198 LEU A CA 1
ATOM 1557 C C . LEU A 1 198 ? -6.942 -5.865 -6.629 1.00 97.06 198 LEU A C 1
ATOM 1559 O O . LEU A 1 198 ? -7.900 -5.519 -5.934 1.00 97.06 198 LEU A O 1
ATOM 1563 N N . ASN A 1 199 ? -5.682 -5.541 -6.328 1.00 96.75 199 ASN A N 1
ATOM 1564 C CA . ASN A 1 199 ? -5.327 -4.714 -5.177 1.00 96.75 199 ASN A CA 1
ATOM 1565 C C . ASN A 1 199 ? -5.933 -3.310 -5.283 1.00 96.75 199 ASN A C 1
ATOM 1567 O O . ASN A 1 199 ? -6.634 -2.863 -4.379 1.00 96.75 199 ASN A O 1
ATOM 1571 N N . LEU A 1 200 ? -5.743 -2.651 -6.429 1.00 95.81 200 LEU A N 1
ATOM 1572 C CA . LEU A 1 200 ? -6.277 -1.320 -6.693 1.00 95.81 200 LEU A CA 1
ATOM 1573 C C . LEU A 1 200 ? -7.808 -1.304 -6.623 1.00 95.81 200 LEU A C 1
ATOM 1575 O O . LEU A 1 200 ? -8.378 -0.422 -5.990 1.00 95.81 200 LEU A O 1
ATOM 1579 N N . ALA A 1 201 ? -8.483 -2.288 -7.219 1.00 95.38 201 ALA A N 1
ATOM 1580 C CA . ALA A 1 201 ? -9.937 -2.412 -7.142 1.00 95.38 201 ALA A CA 1
ATOM 1581 C C . ALA A 1 201 ? -10.420 -2.587 -5.693 1.00 95.38 201 ALA A C 1
ATOM 1583 O O . ALA A 1 201 ? -11.423 -1.988 -5.307 1.00 95.38 201 ALA A O 1
ATOM 1584 N N . THR A 1 202 ? -9.686 -3.355 -4.881 1.00 96.56 202 THR A N 1
ATOM 1585 C CA . THR A 1 202 ? -9.976 -3.536 -3.451 1.00 96.56 202 THR A CA 1
ATOM 1586 C C . THR A 1 202 ? -9.825 -2.222 -2.685 1.00 96.56 202 THR A C 1
ATOM 1588 O O . THR A 1 202 ? -10.745 -1.827 -1.970 1.00 96.56 202 THR A O 1
ATOM 1591 N N . ASP A 1 203 ? -8.710 -1.509 -2.861 1.00 95.62 203 ASP A N 1
ATOM 1592 C CA . ASP A 1 203 ? -8.465 -0.238 -2.174 1.00 95.62 203 ASP A CA 1
ATOM 1593 C C . ASP A 1 203 ? -9.473 0.852 -2.609 1.00 95.62 203 ASP A C 1
ATOM 1595 O O . ASP A 1 203 ? -9.965 1.612 -1.771 1.00 95.62 203 ASP A O 1
ATOM 1599 N N . LEU A 1 204 ? -9.851 0.903 -3.895 1.00 93.12 204 LEU A N 1
ATOM 1600 C CA . LEU A 1 204 ? -10.892 1.810 -4.399 1.00 93.12 204 LEU A CA 1
ATOM 1601 C C . LEU A 1 204 ? -12.277 1.449 -3.849 1.00 93.12 204 LEU A C 1
ATOM 1603 O O . LEU A 1 204 ? -13.035 2.343 -3.477 1.00 93.12 204 LEU A O 1
ATOM 1607 N N . TYR A 1 205 ? -12.612 0.159 -3.754 1.00 94.31 205 TYR A N 1
ATOM 1608 C CA . TYR A 1 205 ? -13.857 -0.294 -3.132 1.00 94.31 205 TYR A CA 1
ATOM 1609 C C . TYR A 1 205 ? -13.926 0.106 -1.655 1.00 94.31 205 TYR A C 1
ATOM 1611 O O . TYR A 1 205 ? -14.963 0.572 -1.188 1.00 94.31 205 TYR A O 1
ATOM 1619 N N . VAL A 1 206 ? -12.824 -0.018 -0.916 1.00 93.88 206 VAL A N 1
ATOM 1620 C CA . VAL A 1 206 ? -12.752 0.448 0.473 1.00 93.88 206 VAL A CA 1
ATOM 1621 C C . VAL A 1 206 ? -12.967 1.955 0.552 1.00 93.88 206 VAL A C 1
ATOM 1623 O O . VAL A 1 206 ? -13.769 2.406 1.371 1.00 93.88 206 VAL A O 1
ATOM 1626 N N . LEU A 1 207 ? -12.264 2.727 -0.282 1.00 91.81 207 LEU A N 1
ATOM 1627 C CA . LEU A 1 207 ? -12.359 4.183 -0.279 1.00 91.81 207 LEU A CA 1
ATOM 1628 C C . LEU A 1 207 ? -13.789 4.639 -0.592 1.00 91.81 207 LEU A C 1
ATOM 1630 O O . LEU A 1 207 ? -14.405 5.319 0.222 1.00 91.81 207 LEU A O 1
ATOM 1634 N N . PHE A 1 208 ? -14.342 4.213 -1.725 1.00 89.69 208 PHE A N 1
ATOM 1635 C CA . PHE A 1 208 ? -15.637 4.700 -2.203 1.00 89.69 208 PHE A CA 1
ATOM 1636 C C . PHE A 1 208 ? -16.838 3.992 -1.565 1.00 89.69 208 PHE A C 1
ATOM 1638 O O . PHE A 1 208 ? -17.878 4.605 -1.333 1.00 89.69 208 PHE A O 1
ATOM 1645 N N . GLY A 1 209 ? -16.722 2.697 -1.276 1.00 89.81 209 GLY A N 1
ATOM 1646 C CA . GLY A 1 209 ? -17.821 1.878 -0.766 1.00 89.81 209 GLY A CA 1
ATOM 1647 C C . GLY A 1 209 ? -17.953 1.921 0.753 1.00 89.81 209 GLY A C 1
ATOM 1648 O O . GLY A 1 209 ? -19.050 2.111 1.274 1.00 89.81 209 GLY A O 1
ATOM 1649 N N . ILE A 1 210 ? -16.843 1.752 1.477 1.00 89.94 210 ILE A N 1
ATOM 1650 C CA . ILE A 1 210 ? -16.867 1.596 2.941 1.00 89.94 210 ILE A CA 1
ATOM 1651 C C . ILE A 1 210 ? -16.659 2.932 3.646 1.00 89.94 210 ILE A C 1
ATOM 1653 O O . ILE A 1 210 ? -17.344 3.222 4.628 1.00 89.94 210 ILE A O 1
ATOM 1657 N N . LEU A 1 211 ? -15.700 3.724 3.169 1.00 86.12 211 LEU A N 1
ATOM 1658 C CA . LEU A 1 211 ? -15.290 4.968 3.812 1.00 86.12 211 LEU A CA 1
ATOM 1659 C C . LEU A 1 211 ? -16.154 6.163 3.369 1.00 86.12 211 LEU A C 1
ATOM 1661 O O . LEU A 1 211 ? -16.628 6.907 4.225 1.00 86.12 211 LEU A O 1
ATOM 1665 N N . GLU A 1 212 ? -16.445 6.310 2.072 1.00 79.69 212 GLU A N 1
ATOM 1666 C CA . GLU A 1 212 ? -17.281 7.405 1.537 1.00 79.69 212 GLU A CA 1
ATOM 1667 C C . GLU A 1 212 ? -18.793 7.109 1.515 1.00 79.69 212 GLU A C 1
ATOM 1669 O O . GLU A 1 212 ? -19.608 8.026 1.399 1.00 79.69 212 GLU A O 1
ATOM 1674 N N . GLY A 1 213 ? -19.206 5.848 1.690 1.00 64.62 213 GLY A N 1
ATOM 1675 C CA . GLY A 1 213 ? -20.618 5.436 1.688 1.00 64.62 213 GLY A CA 1
ATOM 1676 C C . GLY A 1 213 ? -21.484 6.065 2.794 1.00 64.62 213 GLY A C 1
ATOM 1677 O O . GLY A 1 213 ? -22.711 5.967 2.761 1.00 64.62 213 GLY A O 1
ATOM 1678 N N . SER A 1 214 ? -20.881 6.767 3.755 1.00 56.62 214 SER A N 1
ATOM 1679 C CA . SER A 1 214 ? -21.561 7.474 4.844 1.00 56.62 214 SER A CA 1
ATOM 1680 C C . SER A 1 214 ? -22.135 8.832 4.399 1.00 56.62 214 SER A C 1
ATOM 1682 O O . SER A 1 214 ? -21.856 9.872 4.993 1.00 56.62 214 SER A O 1
ATOM 1684 N N . LYS A 1 215 ? -22.977 8.842 3.359 1.00 55.12 215 LYS A N 1
ATOM 1685 C CA . LYS A 1 215 ? -23.548 10.069 2.762 1.00 55.12 215 LYS A CA 1
ATOM 1686 C C . LYS A 1 215 ? -24.426 10.917 3.701 1.00 55.12 215 LYS A C 1
ATOM 1688 O O . LYS A 1 215 ? -24.750 12.041 3.343 1.00 55.12 215 LYS A O 1
ATOM 1693 N N . ASN A 1 216 ? -24.768 10.428 4.898 1.00 58.81 216 ASN A N 1
ATOM 1694 C CA . ASN A 1 216 ? -25.625 11.135 5.865 1.00 58.81 216 ASN A CA 1
ATOM 1695 C C . ASN A 1 216 ? -24.985 11.419 7.233 1.00 58.81 216 ASN A C 1
ATOM 1697 O O . ASN A 1 216 ? -25.647 11.970 8.109 1.00 58.81 216 ASN A O 1
ATOM 1701 N N . GLN A 1 217 ? -23.709 11.090 7.443 1.00 55.38 217 GLN A N 1
ATOM 1702 C CA . GLN A 1 217 ? -22.995 11.515 8.649 1.00 55.38 217 GLN A CA 1
ATOM 1703 C C . GLN A 1 217 ? -21.781 12.326 8.221 1.00 55.38 217 GLN A C 1
ATOM 1705 O O . GLN A 1 217 ? -20.921 11.810 7.510 1.00 55.38 217 GLN A O 1
ATOM 1710 N N . ARG A 1 218 ? -21.735 13.604 8.639 1.00 58.12 218 ARG A N 1
ATOM 1711 C CA . ARG A 1 218 ? -20.545 14.466 8.535 1.00 58.12 218 ARG A CA 1
ATOM 1712 C C . ARG A 1 218 ? -19.314 13.619 8.824 1.00 58.12 218 ARG A C 1
ATOM 1714 O O . ARG A 1 218 ? -19.297 12.979 9.873 1.00 58.12 218 ARG A O 1
ATOM 172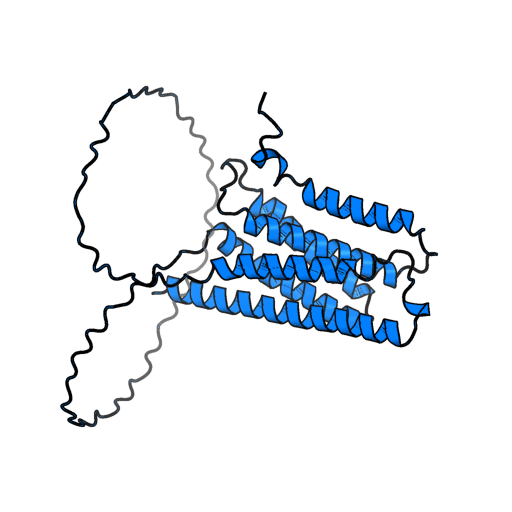1 N N . TYR A 1 219 ? -18.339 13.642 7.911 1.00 57.25 219 TYR A N 1
ATOM 1722 C CA . TYR A 1 219 ? -17.059 12.939 8.017 1.00 57.25 219 TYR A CA 1
ATOM 1723 C C . TYR A 1 219 ? -16.627 12.828 9.484 1.00 57.25 219 TYR A C 1
ATOM 1725 O O . TYR A 1 219 ? -16.216 13.844 10.065 1.00 57.25 219 TYR A O 1
ATOM 1733 N N . PRO A 1 220 ? -16.763 11.648 10.123 1.00 63.31 220 PRO A N 1
ATOM 1734 C CA . PRO A 1 220 ? -16.345 11.508 11.498 1.00 63.31 220 PRO A CA 1
ATOM 1735 C C . PRO A 1 220 ? -14.839 11.739 11.515 1.00 63.31 220 PRO A C 1
ATOM 1737 O O . PRO A 1 220 ? -14.052 10.971 10.954 1.00 63.31 220 PRO A O 1
ATOM 1740 N N . GLN A 1 221 ? -14.461 12.851 12.144 1.00 63.22 221 GLN A N 1
ATOM 1741 C CA . GLN A 1 221 ? -13.092 13.355 12.260 1.00 63.22 221 GLN A CA 1
ATOM 1742 C C . GLN A 1 221 ? -12.114 12.312 12.817 1.00 63.22 221 GLN A C 1
ATOM 1744 O O . GLN A 1 221 ? -10.907 12.408 12.604 1.00 63.22 221 GLN A O 1
ATOM 1749 N N . ALA A 1 222 ? -12.646 11.294 13.492 1.00 65.31 222 ALA A N 1
ATOM 1750 C CA . ALA A 1 222 ? -11.900 10.173 14.031 1.00 65.31 222 ALA A CA 1
ATOM 1751 C C . ALA A 1 222 ? -11.141 9.366 12.949 1.00 65.31 222 ALA A C 1
ATOM 1753 O O . ALA A 1 222 ? -10.008 8.949 13.202 1.00 65.31 222 ALA A O 1
ATOM 1754 N N . SER A 1 223 ? -11.661 9.286 11.715 1.00 80.81 223 SER A N 1
ATOM 1755 C CA . SER A 1 223 ? -11.171 8.352 10.683 1.00 80.81 223 SER A CA 1
ATOM 1756 C C . SER A 1 223 ? -10.162 8.932 9.678 1.00 80.81 223 SER A C 1
ATOM 1758 O O . SER A 1 223 ? -9.841 8.275 8.680 1.00 80.81 223 SER A O 1
ATOM 1760 N N . LEU A 1 224 ? -9.638 10.145 9.903 1.00 84.44 224 LEU A N 1
ATOM 1761 C CA . LEU A 1 224 ? -8.733 10.816 8.950 1.00 84.44 224 LEU A CA 1
ATOM 1762 C C . LEU A 1 224 ? -7.501 9.970 8.602 1.00 84.44 224 LEU A C 1
ATOM 1764 O O . LEU A 1 224 ? -7.103 9.896 7.442 1.00 84.44 224 LEU A O 1
ATOM 1768 N N . PHE A 1 225 ? -6.930 9.285 9.595 1.00 88.19 225 PHE A N 1
ATOM 1769 C CA . PHE A 1 225 ? -5.770 8.420 9.383 1.00 88.19 225 PHE A CA 1
ATOM 1770 C C . PHE A 1 225 ? -6.094 7.210 8.508 1.00 88.19 225 PHE A C 1
ATOM 1772 O O . PHE A 1 225 ? -5.292 6.855 7.652 1.00 88.19 225 PHE A O 1
ATOM 1779 N N . THR A 1 226 ? -7.264 6.594 8.683 1.00 91.56 226 THR A N 1
ATOM 1780 C CA . THR A 1 226 ? -7.678 5.444 7.867 1.00 91.56 226 THR A CA 1
ATOM 1781 C C . THR A 1 226 ? -7.827 5.849 6.400 1.00 91.56 226 THR A C 1
ATOM 1783 O O . THR A 1 226 ? -7.309 5.165 5.522 1.00 91.56 226 THR A O 1
ATOM 1786 N N . HIS A 1 227 ? -8.430 7.012 6.134 1.00 89.75 227 HIS A N 1
ATOM 1787 C CA . HIS A 1 227 ? -8.513 7.569 4.781 1.00 89.75 227 HIS A CA 1
ATOM 1788 C C . HIS A 1 227 ? -7.135 7.860 4.190 1.00 89.75 227 HIS A C 1
ATOM 1790 O O . HIS A 1 227 ? -6.876 7.525 3.036 1.00 89.75 227 HIS A O 1
ATOM 1796 N N . LEU A 1 228 ? -6.243 8.469 4.976 1.00 89.69 228 LEU A N 1
ATOM 1797 C CA . LEU A 1 228 ? -4.885 8.772 4.535 1.00 89.69 228 LEU A CA 1
ATOM 1798 C C . LEU A 1 228 ? -4.116 7.496 4.167 1.00 89.69 228 LEU A C 1
ATOM 1800 O O . LEU A 1 228 ? -3.496 7.446 3.108 1.00 89.69 228 LEU A O 1
ATOM 1804 N N . VAL A 1 229 ? -4.200 6.451 4.995 1.00 93.25 229 VAL A N 1
ATOM 1805 C CA . VAL A 1 229 ? -3.560 5.154 4.727 1.00 93.25 229 VAL A CA 1
ATOM 1806 C C . VAL A 1 229 ? -4.096 4.528 3.443 1.00 93.25 229 VAL A C 1
ATOM 1808 O O . VAL A 1 229 ? -3.297 4.107 2.611 1.00 93.25 229 VAL A O 1
ATOM 1811 N N . VAL A 1 230 ? -5.418 4.493 3.246 1.00 93.81 230 VAL A N 1
ATOM 1812 C CA . VAL A 1 230 ? -6.024 3.943 2.019 1.00 93.81 230 VAL A CA 1
ATOM 1813 C C . VAL A 1 230 ? -5.577 4.725 0.786 1.00 93.81 230 VAL A C 1
ATOM 1815 O O . VAL A 1 230 ? -5.163 4.127 -0.202 1.00 93.81 230 VAL A O 1
ATOM 1818 N N . LYS A 1 231 ? -5.564 6.059 0.847 1.00 91.12 231 LYS A N 1
ATOM 1819 C CA . LYS A 1 231 ? -5.106 6.904 -0.267 1.00 91.12 231 LYS A CA 1
ATOM 1820 C C . LYS A 1 231 ? -3.647 6.657 -0.630 1.00 91.12 231 LYS A C 1
ATOM 1822 O O . LYS A 1 231 ? -3.327 6.537 -1.809 1.00 91.12 231 LYS A O 1
ATOM 1827 N N . ILE A 1 232 ? -2.770 6.539 0.366 1.00 91.62 232 ILE A N 1
ATOM 1828 C CA . ILE A 1 232 ? -1.361 6.219 0.115 1.00 91.62 232 ILE A CA 1
ATOM 1829 C C . ILE A 1 232 ? -1.229 4.822 -0.501 1.00 91.62 232 ILE A C 1
ATOM 1831 O O . ILE A 1 232 ? -0.453 4.655 -1.436 1.00 91.62 232 ILE A O 1
ATOM 1835 N N . ARG A 1 233 ? -2.009 3.833 -0.047 1.00 94.00 233 ARG A N 1
ATOM 1836 C CA . ARG A 1 233 ? -2.014 2.489 -0.652 1.00 94.00 233 ARG A CA 1
ATOM 1837 C C . ARG A 1 233 ? -2.471 2.504 -2.110 1.00 94.00 233 ARG A C 1
ATOM 1839 O O . ARG A 1 233 ? -1.815 1.884 -2.940 1.00 94.00 233 ARG A O 1
ATOM 1846 N N . ILE A 1 234 ? -3.505 3.276 -2.447 1.00 93.75 234 ILE A N 1
ATOM 1847 C CA . ILE A 1 234 ? -3.935 3.484 -3.840 1.00 93.75 234 ILE A CA 1
ATOM 1848 C C . ILE A 1 234 ? -2.793 4.089 -4.660 1.00 93.75 234 ILE A C 1
ATOM 1850 O O . ILE A 1 234 ? -2.470 3.579 -5.732 1.00 93.75 234 ILE A O 1
ATOM 1854 N N . ALA A 1 235 ? -2.143 5.138 -4.147 1.00 90.69 235 ALA A N 1
ATOM 1855 C CA . ALA A 1 235 ? -1.022 5.782 -4.826 1.00 90.69 235 ALA A CA 1
ATOM 1856 C C . ALA A 1 235 ? 0.146 4.807 -5.064 1.00 90.69 235 ALA A C 1
ATOM 1858 O O . ALA A 1 235 ? 0.696 4.765 -6.164 1.00 90.69 235 ALA A O 1
ATOM 1859 N N . VAL A 1 236 ? 0.484 3.980 -4.069 1.00 91.62 236 VAL A N 1
ATOM 1860 C CA . VAL A 1 236 ? 1.493 2.915 -4.190 1.00 91.62 236 VAL A CA 1
ATOM 1861 C C . VAL A 1 236 ? 1.079 1.883 -5.240 1.00 91.62 236 VAL A C 1
ATOM 1863 O O . VAL A 1 236 ? 1.885 1.561 -6.107 1.00 91.62 236 VAL A O 1
ATOM 1866 N N . SER A 1 237 ? -0.170 1.411 -5.225 1.00 94.06 237 SER A N 1
ATOM 1867 C CA . SER A 1 237 ? -0.686 0.443 -6.202 1.00 94.06 237 SER A CA 1
ATOM 1868 C C . SER A 1 237 ? -0.589 0.966 -7.632 1.00 94.06 237 SER A C 1
ATOM 1870 O O . SER A 1 237 ? -0.131 0.247 -8.521 1.00 94.06 237 SER A O 1
ATOM 1872 N N . VAL A 1 238 ? -0.950 2.231 -7.863 1.00 91.56 238 VAL A N 1
ATOM 1873 C CA . VAL A 1 238 ? -0.830 2.842 -9.192 1.00 91.56 238 VAL A CA 1
ATOM 1874 C C . VAL A 1 238 ? 0.633 3.016 -9.598 1.00 91.56 238 VAL A C 1
ATOM 1876 O O . VAL A 1 238 ? 0.985 2.727 -10.740 1.00 91.56 238 VAL A O 1
ATOM 1879 N N . LEU A 1 239 ? 1.512 3.413 -8.675 1.00 90.44 239 LEU A N 1
ATOM 1880 C CA . LEU A 1 239 ? 2.943 3.514 -8.961 1.00 90.44 239 LEU A CA 1
ATOM 1881 C C . LEU A 1 239 ? 3.557 2.148 -9.310 1.00 90.44 239 LEU A C 1
ATOM 1883 O O . LEU A 1 239 ? 4.342 2.046 -10.252 1.00 90.44 239 LEU A O 1
ATOM 1887 N N . CYS A 1 240 ? 3.194 1.092 -8.582 1.00 92.38 240 CYS A N 1
ATOM 1888 C CA . CYS A 1 240 ? 3.618 -0.276 -8.869 1.00 92.38 240 CYS A CA 1
ATOM 1889 C C . CYS A 1 240 ? 3.067 -0.767 -10.214 1.00 92.38 240 CYS A C 1
ATOM 1891 O O . CYS A 1 240 ? 3.782 -1.451 -10.952 1.00 92.38 240 CYS A O 1
ATOM 1893 N N . LEU A 1 241 ? 1.832 -0.396 -10.567 1.00 92.31 241 LEU A N 1
ATOM 1894 C CA . LEU A 1 241 ? 1.235 -0.726 -11.863 1.00 92.31 241 LEU A CA 1
ATOM 1895 C C . LEU A 1 241 ? 2.001 -0.043 -12.986 1.00 92.31 241 LEU A C 1
ATOM 1897 O O . LEU A 1 241 ? 2.384 -0.697 -13.952 1.00 92.31 241 LEU A O 1
ATOM 1901 N N . TRP A 1 242 ? 2.326 1.233 -12.801 1.00 89.44 242 TRP A N 1
ATOM 1902 C CA . TRP A 1 242 ? 3.155 1.978 -13.732 1.00 89.44 242 TRP A CA 1
ATOM 1903 C C . TRP A 1 242 ? 4.537 1.353 -13.897 1.00 89.44 242 TRP A C 1
ATOM 1905 O O . TRP A 1 242 ? 4.978 1.094 -15.013 1.00 89.44 242 TRP A O 1
ATOM 1915 N N . LYS A 1 243 ? 5.210 1.029 -12.791 1.00 89.44 243 LYS A N 1
ATOM 1916 C CA . LYS A 1 243 ? 6.499 0.330 -12.816 1.00 89.44 243 LYS A CA 1
ATOM 1917 C C . LYS A 1 243 ? 6.406 -1.004 -13.568 1.00 89.44 243 LYS A C 1
ATOM 1919 O O . LYS A 1 243 ? 7.311 -1.330 -14.332 1.00 89.44 243 LYS A O 1
ATOM 1924 N N . THR A 1 244 ? 5.313 -1.743 -13.384 1.00 91.44 244 THR A N 1
ATOM 1925 C CA . THR A 1 244 ? 5.063 -3.021 -14.068 1.00 91.44 244 THR A CA 1
ATOM 1926 C C . THR A 1 244 ? 4.856 -2.831 -15.565 1.00 91.44 244 THR A C 1
ATOM 1928 O O . THR A 1 244 ? 5.489 -3.522 -16.353 1.00 91.44 244 THR A O 1
ATOM 1931 N N . TRP A 1 245 ? 4.046 -1.855 -15.968 1.00 88.88 245 TRP A N 1
ATOM 1932 C CA . TRP A 1 245 ? 3.872 -1.499 -17.375 1.00 88.88 245 TRP A CA 1
ATOM 1933 C C . TRP A 1 245 ? 5.160 -1.032 -18.029 1.00 88.88 245 TRP A C 1
ATOM 1935 O O . TRP A 1 245 ? 5.448 -1.453 -19.142 1.00 88.88 245 TRP A O 1
ATOM 1945 N N . GLY A 1 246 ? 5.959 -0.237 -17.314 1.00 86.06 246 GLY A N 1
ATOM 1946 C CA . GLY A 1 246 ? 7.297 0.131 -17.747 1.00 86.06 246 GLY A CA 1
ATOM 1947 C C . GLY A 1 246 ? 8.099 -1.113 -18.105 1.00 86.06 246 GLY A C 1
ATOM 1948 O O . GLY A 1 246 ? 8.597 -1.189 -19.208 1.00 86.06 246 GLY A O 1
ATOM 1949 N N . ALA A 1 247 ? 8.151 -2.129 -17.242 1.00 86.94 247 ALA A N 1
ATOM 1950 C CA . ALA A 1 247 ? 8.899 -3.356 -17.528 1.00 86.94 247 ALA A CA 1
ATOM 1951 C C . ALA A 1 247 ? 8.361 -4.193 -18.707 1.00 86.94 247 ALA A C 1
ATOM 1953 O O . ALA A 1 247 ? 9.134 -4.938 -19.308 1.00 86.94 247 ALA A O 1
ATOM 1954 N N . VAL A 1 248 ? 7.065 -4.103 -19.018 1.00 87.50 248 VAL A N 1
ATOM 1955 C CA . VAL A 1 248 ? 6.434 -4.849 -20.122 1.00 87.50 248 VAL A CA 1
ATOM 1956 C C . VAL A 1 248 ? 6.613 -4.135 -21.463 1.00 87.50 248 VAL A C 1
ATOM 1958 O O . VAL A 1 248 ? 6.758 -4.796 -22.491 1.00 87.50 248 VAL A O 1
ATOM 1961 N N . ASP A 1 249 ? 6.601 -2.802 -21.469 1.00 82.19 249 ASP A N 1
ATOM 1962 C CA . ASP A 1 249 ? 6.559 -2.016 -22.699 1.00 82.19 249 ASP A CA 1
ATOM 1963 C C . ASP A 1 249 ? 7.960 -1.662 -23.232 1.00 82.19 249 ASP A C 1
ATOM 1965 O O . ASP A 1 249 ? 8.825 -1.166 -22.510 1.00 82.19 249 ASP A O 1
ATOM 1969 N N . ILE A 1 250 ? 8.185 -1.883 -24.532 1.00 71.19 250 ILE A N 1
ATOM 1970 C CA . ILE A 1 250 ? 9.469 -1.647 -25.227 1.00 71.19 250 ILE A CA 1
ATOM 1971 C C . ILE A 1 250 ? 9.380 -0.345 -26.043 1.00 71.19 250 ILE A C 1
ATOM 1973 O O . ILE A 1 250 ? 9.737 -0.282 -27.220 1.00 71.19 250 ILE A O 1
ATOM 1977 N N . VAL A 1 251 ? 8.842 0.713 -25.443 1.00 71.62 251 VAL A N 1
ATOM 1978 C CA . VAL A 1 251 ? 8.757 2.045 -26.066 1.00 71.62 251 VAL A CA 1
ATOM 1979 C C . VAL A 1 251 ? 9.988 2.868 -25.649 1.00 71.62 251 VAL A C 1
ATOM 1981 O O . VAL A 1 251 ? 10.539 2.627 -24.575 1.00 71.62 251 VAL A O 1
ATOM 1984 N N . PRO A 1 252 ? 10.494 3.799 -26.483 1.00 68.06 252 PRO A N 1
ATOM 1985 C CA . PRO A 1 252 ? 11.612 4.679 -26.133 1.00 68.06 252 PRO A CA 1
ATOM 1986 C C . PRO A 1 252 ? 11.337 5.576 -24.910 1.00 68.06 252 PRO A C 1
ATOM 1988 O O . PRO A 1 252 ? 10.187 5.943 -24.670 1.00 68.06 252 PRO A O 1
ATOM 1991 N N . PRO A 1 253 ? 12.386 5.965 -24.153 1.00 63.78 253 PRO A N 1
ATOM 1992 C CA . PRO A 1 253 ? 12.239 6.750 -22.933 1.00 63.78 253 PRO A CA 1
ATOM 1993 C C . PRO A 1 253 ? 11.586 8.124 -23.125 1.00 63.78 253 PRO A C 1
ATOM 1995 O O . PRO A 1 253 ? 12.030 8.874 -23.995 1.00 63.78 253 PRO A O 1
ATOM 1998 N N . PRO A 1 254 ? 10.569 8.477 -22.302 1.00 66.62 254 PRO A N 1
ATOM 1999 C CA . PRO A 1 254 ? 10.047 9.818 -22.198 1.00 66.62 254 PRO A CA 1
ATOM 2000 C C . PRO A 1 254 ? 11.151 10.725 -21.673 1.00 66.62 254 PRO A C 1
ATOM 2002 O O . PRO A 1 254 ? 12.091 10.315 -20.980 1.00 66.62 254 PRO A O 1
ATOM 2005 N N . SER A 1 255 ? 11.021 11.998 -21.998 1.00 76.38 255 SER A N 1
ATOM 2006 C CA . SER A 1 255 ? 11.948 13.004 -21.510 1.00 76.38 255 SER A CA 1
ATOM 2007 C C . SER A 1 255 ? 11.895 13.102 -19.971 1.00 76.38 255 SER A C 1
ATOM 2009 O O . SER A 1 255 ? 10.847 12.865 -19.359 1.00 76.38 255 SER A O 1
ATOM 2011 N N . PRO A 1 256 ? 12.989 13.515 -19.302 1.00 75.06 256 PRO A N 1
ATOM 2012 C CA . PRO A 1 256 ? 12.986 13.741 -17.853 1.00 75.06 256 PRO A CA 1
ATOM 2013 C C . PRO A 1 256 ? 11.877 14.699 -17.386 1.00 75.06 256 PRO A C 1
ATOM 2015 O O . PRO A 1 256 ? 11.326 14.534 -16.299 1.00 75.06 256 PRO A O 1
ATOM 2018 N N . ALA A 1 257 ? 11.519 15.677 -18.226 1.00 73.62 257 ALA A N 1
ATOM 2019 C CA . ALA A 1 257 ? 10.439 16.621 -17.959 1.00 73.62 257 ALA A CA 1
ATOM 2020 C C . ALA A 1 257 ? 9.062 15.936 -17.908 1.00 73.62 257 ALA A C 1
ATOM 2022 O O . ALA A 1 257 ? 8.283 16.202 -16.993 1.00 73.62 257 ALA A O 1
ATOM 2023 N N . GLU A 1 258 ? 8.782 15.021 -18.840 1.00 74.19 258 GLU A N 1
ATOM 2024 C CA . GLU A 1 258 ? 7.535 14.247 -18.857 1.00 74.19 258 GLU A CA 1
ATOM 2025 C C . GLU A 1 258 ? 7.417 13.353 -17.622 1.00 74.19 258 GLU A C 1
ATOM 2027 O O . GLU A 1 258 ? 6.348 13.304 -17.024 1.00 74.19 258 GLU A O 1
ATOM 2032 N N . SER A 1 259 ? 8.509 12.716 -17.178 1.00 73.62 259 SER A N 1
ATOM 2033 C CA . SER A 1 259 ? 8.520 11.881 -15.964 1.00 73.62 259 SER A CA 1
ATOM 2034 C C . SER A 1 259 ? 8.229 12.686 -14.686 1.00 73.62 259 SER A C 1
ATOM 2036 O O . SER A 1 259 ? 7.430 12.262 -13.847 1.00 73.62 259 SER A O 1
ATOM 2038 N N . ILE A 1 260 ? 8.800 13.891 -14.555 1.00 76.81 260 ILE A N 1
ATOM 2039 C CA . ILE A 1 260 ? 8.515 14.795 -13.427 1.00 76.81 260 ILE A CA 1
ATOM 2040 C C . ILE A 1 260 ? 7.054 15.257 -13.452 1.00 76.81 260 ILE A C 1
ATOM 2042 O O . ILE A 1 260 ? 6.389 15.218 -12.416 1.00 76.81 260 ILE A O 1
ATOM 2046 N N . LEU A 1 261 ? 6.542 15.669 -14.617 1.00 77.50 261 LEU A N 1
ATOM 2047 C CA . LEU A 1 261 ? 5.157 16.126 -14.766 1.00 77.50 261 LEU A CA 1
ATOM 2048 C C . LEU A 1 261 ? 4.171 15.025 -14.367 1.00 77.50 261 LEU A C 1
ATOM 2050 O O . LEU A 1 261 ? 3.251 15.249 -13.587 1.00 77.50 261 LEU A O 1
ATOM 2054 N N . ASN A 1 262 ? 4.427 13.819 -14.851 1.00 75.69 262 ASN A N 1
ATOM 2055 C CA . ASN A 1 262 ? 3.693 12.609 -14.534 1.00 75.69 262 ASN A CA 1
ATOM 2056 C C . ASN A 1 262 ? 3.660 12.315 -13.027 1.00 75.69 262 ASN A C 1
ATOM 2058 O O . ASN A 1 262 ? 2.589 12.114 -12.454 1.00 75.69 262 ASN A O 1
ATOM 2062 N N . CYS A 1 263 ? 4.814 12.367 -12.359 1.00 74.38 263 CYS A N 1
ATOM 2063 C CA . CYS A 1 263 ? 4.908 12.210 -10.907 1.00 74.38 263 CYS A CA 1
ATOM 2064 C C . CYS A 1 263 ? 4.085 13.275 -10.158 1.00 74.38 263 CYS A C 1
ATOM 2066 O O . CYS A 1 263 ? 3.305 12.952 -9.259 1.00 74.38 263 CYS A O 1
ATOM 2068 N N . LEU A 1 264 ? 4.208 14.542 -10.564 1.00 75.12 264 LEU A N 1
ATOM 2069 C CA . LEU A 1 264 ? 3.470 15.651 -9.961 1.00 75.12 264 LEU A CA 1
ATOM 2070 C C . LEU A 1 264 ? 1.960 15.498 -10.134 1.00 75.12 264 LEU A C 1
ATOM 2072 O O . LEU A 1 264 ? 1.230 15.713 -9.172 1.00 75.12 264 LEU A O 1
ATOM 2076 N N . VAL A 1 265 ? 1.485 15.081 -11.310 1.00 74.62 265 VAL A N 1
ATOM 2077 C CA . VAL A 1 265 ? 0.057 14.832 -11.559 1.00 74.62 265 VAL A CA 1
ATOM 2078 C C . VAL A 1 265 ? -0.482 13.773 -10.598 1.00 74.62 265 VAL A C 1
ATOM 2080 O O . VAL A 1 265 ? -1.543 13.976 -10.014 1.00 74.62 265 VAL A O 1
ATOM 2083 N N . PHE A 1 266 ? 0.261 12.694 -10.348 1.00 72.56 266 PHE A N 1
ATOM 2084 C CA . PHE A 1 266 ? -0.160 11.661 -9.398 1.00 72.56 266 PHE A CA 1
ATOM 2085 C C . PHE A 1 266 ? -0.184 12.131 -7.945 1.00 72.56 266 PHE A C 1
ATOM 2087 O O . PHE A 1 266 ? -1.118 11.804 -7.206 1.00 72.56 266 PHE A O 1
ATOM 2094 N N . ILE A 1 267 ? 0.812 12.917 -7.534 1.00 70.94 267 ILE A N 1
ATOM 2095 C CA . ILE A 1 267 ? 0.845 13.514 -6.196 1.00 70.94 267 ILE A CA 1
ATOM 2096 C C . ILE A 1 267 ? -0.325 14.488 -6.038 1.00 70.94 267 ILE A C 1
ATOM 2098 O O . ILE A 1 267 ? -1.053 14.418 -5.051 1.00 70.94 267 ILE A O 1
ATOM 2102 N N . ILE A 1 268 ? -0.561 15.349 -7.028 1.00 70.44 268 ILE A N 1
ATOM 2103 C CA . ILE A 1 268 ? -1.660 16.316 -7.017 1.00 70.44 268 ILE A CA 1
ATOM 2104 C C . ILE A 1 268 ? -3.004 15.592 -6.990 1.00 70.44 268 ILE A C 1
ATOM 2106 O O . ILE A 1 268 ? -3.832 15.942 -6.158 1.00 70.44 268 ILE A O 1
ATOM 2110 N N . LEU A 1 269 ? -3.226 14.566 -7.816 1.00 69.88 269 LEU A N 1
ATOM 2111 C CA . LEU A 1 269 ? -4.452 13.756 -7.795 1.00 69.88 269 LEU A CA 1
ATOM 2112 C C . LEU A 1 269 ? -4.662 13.076 -6.435 1.00 69.88 269 LEU A C 1
ATOM 2114 O O . LEU A 1 269 ? -5.767 13.093 -5.895 1.00 69.88 269 LEU A O 1
ATOM 2118 N N . SER A 1 270 ? -3.591 12.555 -5.834 1.00 69.62 270 SER A N 1
ATOM 2119 C CA . SER A 1 270 ? -3.655 11.949 -4.498 1.00 69.62 270 SER A CA 1
ATOM 2120 C C . SER A 1 270 ? -4.012 12.971 -3.412 1.00 69.62 270 SER A C 1
ATOM 2122 O O . SER A 1 270 ? -4.796 12.672 -2.510 1.00 69.62 270 SER A O 1
ATOM 2124 N N . LEU A 1 271 ? -3.474 14.191 -3.500 1.00 66.19 271 LEU A N 1
ATOM 2125 C CA . LEU A 1 271 ? -3.712 15.265 -2.529 1.00 66.19 271 LEU A CA 1
ATOM 2126 C C . LEU A 1 271 ? -5.063 15.969 -2.732 1.00 66.19 271 LEU A C 1
ATOM 2128 O O . LEU A 1 271 ? -5.693 16.386 -1.760 1.00 66.19 271 LEU A O 1
ATOM 2132 N N . SER A 1 272 ? -5.532 16.076 -3.976 1.00 64.94 272 SER A N 1
ATOM 2133 C CA . SER A 1 272 ? -6.764 16.788 -4.349 1.00 64.94 272 SER A CA 1
ATOM 2134 C C . SER A 1 272 ? -8.048 16.005 -4.072 1.00 64.94 272 SER A C 1
ATOM 2136 O O . SER A 1 272 ? -9.120 16.599 -4.064 1.00 64.94 272 SER A O 1
ATOM 2138 N N . SER A 1 273 ? -7.966 14.724 -3.699 1.00 66.94 273 SER A N 1
ATOM 2139 C CA . SER A 1 273 ? -9.105 13.884 -3.283 1.00 66.94 273 SER A CA 1
ATOM 2140 C C . SER A 1 273 ? -9.760 14.308 -1.932 1.00 66.94 273 SER A C 1
ATOM 2142 O O . SER A 1 273 ? -10.408 13.517 -1.255 1.00 66.94 273 SER A O 1
ATOM 2144 N N . GLY A 1 274 ? -9.617 15.562 -1.488 1.00 59.81 274 GLY A N 1
ATOM 2145 C CA . GLY A 1 274 ? -10.587 16.187 -0.570 1.00 59.81 274 GLY A CA 1
ATOM 2146 C C . GLY A 1 274 ? -10.273 16.209 0.932 1.00 59.81 274 GLY A C 1
ATOM 2147 O O . GLY A 1 274 ? -11.125 16.618 1.706 1.00 59.81 274 GLY A O 1
ATOM 2148 N N . LEU A 1 275 ? -9.078 15.815 1.395 1.00 55.62 275 LEU A N 1
ATOM 2149 C CA . LEU A 1 275 ? -8.822 15.731 2.851 1.00 55.62 275 LEU A CA 1
ATOM 2150 C C . LEU A 1 275 ? -8.236 17.009 3.481 1.00 55.62 275 LEU A C 1
ATOM 2152 O O . LEU A 1 275 ? -8.259 17.158 4.701 1.00 55.62 275 LEU A O 1
ATOM 2156 N N . VAL A 1 276 ? -7.693 17.923 2.674 1.00 53.53 276 VAL A N 1
ATOM 2157 C CA . VAL A 1 276 ? -6.905 19.061 3.185 1.00 53.53 276 VAL A CA 1
ATOM 2158 C C . VAL A 1 276 ? -7.604 20.409 2.994 1.00 53.53 276 VAL A C 1
ATOM 2160 O O . VAL A 1 276 ? -7.509 21.264 3.872 1.00 53.53 276 VAL A O 1
ATOM 2163 N N . MET A 1 277 ? -8.346 20.602 1.902 1.00 57.00 277 MET A N 1
ATOM 2164 C CA . MET A 1 277 ? -8.901 21.922 1.571 1.00 57.00 277 MET A CA 1
ATOM 2165 C C . MET A 1 277 ? -10.009 22.366 2.539 1.00 57.00 277 MET A C 1
ATOM 2167 O O . MET A 1 277 ? -9.992 23.512 2.988 1.00 57.00 277 MET A O 1
ATOM 2171 N N . ASP A 1 278 ? -10.887 21.449 2.958 1.00 59.78 278 ASP A N 1
ATOM 2172 C CA . ASP A 1 278 ? -12.013 21.778 3.848 1.00 59.78 278 ASP A CA 1
ATOM 2173 C C . ASP A 1 278 ? -11.565 22.100 5.281 1.00 59.78 278 ASP A C 1
ATOM 2175 O O . ASP A 1 278 ? -12.181 22.904 5.976 1.00 59.78 278 ASP A O 1
ATOM 2179 N N . LYS A 1 279 ? -10.457 21.502 5.737 1.00 59.25 279 LYS A N 1
ATOM 2180 C CA . LYS A 1 279 ? -9.913 21.733 7.084 1.00 59.25 279 LYS A CA 1
ATOM 2181 C C . LYS A 1 279 ? -8.980 22.928 7.195 1.00 59.25 279 LYS A C 1
ATOM 2183 O O . LYS A 1 279 ? -8.826 23.455 8.293 1.00 59.25 279 LYS A O 1
ATOM 2188 N N . LEU A 1 280 ? -8.361 23.350 6.096 1.00 63.12 280 LEU A N 1
ATOM 2189 C CA . LEU A 1 280 ? -7.529 24.553 6.081 1.00 63.12 280 LEU A CA 1
ATOM 2190 C C . LEU A 1 280 ? -8.355 25.847 6.091 1.00 63.12 280 LEU A C 1
ATOM 2192 O O . LEU A 1 280 ? -7.770 26.925 6.098 1.00 63.12 280 LEU A O 1
ATOM 2196 N N . GLY A 1 281 ? -9.692 25.765 6.076 1.00 62.06 281 GLY A N 1
ATOM 2197 C CA . GLY A 1 281 ? -10.553 26.950 6.027 1.00 62.06 281 GLY A CA 1
ATOM 2198 C C . GLY A 1 281 ? -10.355 27.777 4.753 1.00 62.06 281 GLY A C 1
ATOM 2199 O O . GLY A 1 281 ? -10.743 28.940 4.713 1.00 62.06 281 GLY A O 1
ATOM 2200 N N . LEU A 1 282 ? -9.739 27.192 3.717 1.00 61.72 282 LEU A N 1
ATOM 2201 C CA . LEU A 1 282 ? -9.468 27.862 2.442 1.00 61.72 282 LEU A CA 1
ATOM 2202 C C . LEU A 1 282 ? -10.711 27.949 1.552 1.00 61.72 282 LEU A C 1
ATOM 2204 O O . LEU A 1 282 ? -10.721 28.712 0.590 1.00 61.72 282 LEU A O 1
ATOM 2208 N N . ILE A 1 283 ? -11.763 27.202 1.883 1.00 61.88 283 ILE A N 1
ATOM 2209 C CA . ILE A 1 283 ? -13.061 27.271 1.221 1.00 61.88 283 ILE A CA 1
ATOM 2210 C C . ILE A 1 283 ? -14.077 27.653 2.294 1.00 61.88 283 ILE A C 1
ATOM 2212 O O . ILE A 1 283 ? -14.556 26.812 3.052 1.00 61.88 283 ILE A O 1
ATOM 2216 N N . SER A 1 284 ? -14.357 28.953 2.402 1.00 60.91 284 SER A N 1
ATOM 2217 C CA . SER A 1 284 ? -15.493 29.429 3.190 1.00 60.91 284 SER A CA 1
ATOM 2218 C C . SER A 1 284 ? -16.771 28.930 2.513 1.00 60.91 284 SER A C 1
ATOM 2220 O O . SER A 1 284 ? -16.926 29.179 1.314 1.00 60.91 284 SER A O 1
ATOM 2222 N N . PRO A 1 285 ? -17.685 28.246 3.222 1.00 64.25 285 PRO A N 1
ATOM 2223 C CA . PRO A 1 285 ? -19.002 27.959 2.674 1.00 64.25 285 PRO A CA 1
ATOM 2224 C C . PRO A 1 285 ? -19.706 29.300 2.430 1.00 64.25 285 PRO A C 1
ATOM 2226 O O . PRO A 1 285 ? -19.906 30.074 3.369 1.00 64.25 285 PRO A O 1
ATOM 2229 N N . GLY A 1 286 ? -19.958 29.603 1.157 1.00 63.03 286 GLY A N 1
ATOM 2230 C CA . GLY A 1 286 ? -20.808 30.709 0.712 1.00 63.03 286 GLY A CA 1
ATOM 2231 C C . GLY A 1 286 ? -22.262 30.282 0.632 1.00 63.03 286 GLY A C 1
ATOM 2232 O O . GLY A 1 286 ? -22.500 29.074 0.400 1.00 63.03 286 GLY A O 1
#

pLDDT: mean 75.69, std 17.89, range [37.16, 98.0]

Radius of gyration: 28.07 Å; chains: 1; bounding box: 70×66×81 Å

Foldseek 3Di:
DVVVVVLVVLLVLLVVLLVLLLVLLVVLLVLLVVVCVVDVPVNCLAQAFDNCPLVVLSVVLNVLSVVVSVLSDFDQPPPPVDPDPDDDDDDDDDDDDDDDDDDDDDDDDDDDDDDDDDDDDDDDDDDDDDDDDDDDDDDDDPDPPPPVPDPRDGDNNDDDPLCVVCSVLSSVLSVLSSVLSVCVSVVVLVVNLVSLVVSLVSLVCSQVPVQVVPPPDDRPPVCLSVNLSSLSSNLSSVSSNSNSVSSVDPDDHDDPVVSVVVVVVSVCVSVVPDSPCVVVCVDDDD